Protein 2J8K (pdb70)

CATH classification: 2.160.20.80

Foldseek 3Di:
DDDPDADDVVNVLVCVVVPDAEQDQHEQDQHAQDQAENDLHEHDQHEHANYEHDQYEDDQYEPDQHEHDQYENAQYEHDQYEPDNYEHDNHEHDNYEHHQYEHHQYEHDQYEHDQYEQDQYENDQYECDLYEHHQYEDHLYEHHLYEHANYECHLYECHNYHQHNYHCHNYHQHNYPPPPD

Structure (mmCIF, N/CA/C/O backbone):
data_2J8K
#
_entry.id   2J8K
#
_cell.length_a   49.605
_cell.length_b   55.470
_cell.length_c   58.989
_cell.angle_alpha   90.00
_cell.angle_beta   90.00
_cell.angle_gamma   90.00
#
_symmetry.space_group_name_H-M   'P 21 21 21'
#
loop_
_entity.id
_entity.type
_entity.pdbx_description
1 polymer NP275-NP276
2 non-polymer '2-(N-MORPHOLINO)-ETHANESULFONIC ACID'
3 non-polymer 'SULFATE ION'
4 water water
#
loop_
_atom_site.group_PDB
_atom_site.id
_atom_site.type_symbol
_atom_site.label_atom_id
_atom_site.label_alt_id
_atom_site.label_comp_id
_atom_site.label_asym_id
_atom_site.label_entity_id
_atom_site.label_seq_id
_atom_site.pdbx_PDB_ins_code
_atom_site.Cartn_x
_atom_site.Cartn_y
_atom_site.Cartn_z
_atom_site.occupancy
_atom_site.B_iso_or_equiv
_atom_site.auth_seq_id
_atom_site.auth_comp_id
_atom_site.auth_asym_id
_atom_site.auth_atom_id
_atom_site.pdbx_PDB_model_num
ATOM 1 N N . VAL A 1 15 ? 50.751 19.256 0.315 1.00 30.77 -5 VAL A N 1
ATOM 2 C CA . VAL A 1 15 ? 50.392 18.709 1.659 1.00 30.35 -5 VAL A CA 1
ATOM 3 C C . VAL A 1 15 ? 49.012 19.233 2.074 1.00 30.27 -5 VAL A C 1
ATOM 4 O O . VAL A 1 15 ? 48.891 20.402 2.451 1.00 30.51 -5 VAL A O 1
ATOM 8 N N . PRO A 1 16 ? 47.968 18.380 1.992 1.00 29.80 -4 PRO A N 1
ATOM 9 C CA . PRO A 1 16 ? 46.619 18.814 2.397 1.00 29.59 -4 PRO A CA 1
ATOM 10 C C . PRO A 1 16 ? 46.573 19.413 3.816 1.00 29.37 -4 PRO A C 1
ATOM 11 O O . PRO A 1 16 ? 46.999 18.769 4.791 1.00 28.20 -4 PRO A O 1
ATOM 15 N N . ARG A 1 17 ? 46.090 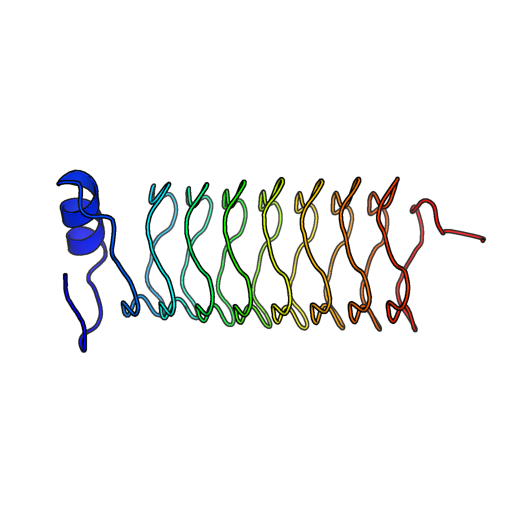20.652 3.911 1.00 28.94 -3 ARG A N 1
ATOM 16 C CA . ARG A 1 17 ? 45.749 21.271 5.202 1.00 29.08 -3 ARG A CA 1
ATOM 17 C C . ARG A 1 17 ? 44.332 21.847 5.122 1.00 29.69 -3 ARG A C 1
ATOM 18 O O . ARG A 1 17 ? 43.911 22.304 4.076 1.00 29.97 -3 ARG A O 1
ATOM 26 N N . GLY A 1 18 ? 43.580 21.789 6.215 1.00 30.31 -2 GLY A N 1
ATOM 27 C CA . GLY A 1 18 ? 42.188 22.252 6.189 1.00 30.68 -2 GLY A CA 1
ATOM 28 C C . GLY A 1 18 ? 41.198 21.187 5.742 1.00 30.97 -2 GLY A C 1
ATOM 29 O O . GLY A 1 18 ? 39.979 21.356 5.890 1.00 31.62 -2 GLY A O 1
ATOM 30 N N . SER A 1 19 ? 41.720 20.097 5.176 1.00 30.68 -1 SER A N 1
ATOM 31 C CA . SER A 1 19 ? 40.916 18.929 4.822 1.00 29.90 -1 SER A CA 1
ATOM 32 C C . SER A 1 19 ? 41.612 17.692 5.367 1.00 29.30 -1 SER A C 1
ATOM 33 O O . SER A 1 19 ? 42.820 17.716 5.633 1.00 28.34 -1 SER A O 1
ATOM 36 N N . HIS A 1 20 ? 40.845 16.621 5.529 1.00 28.58 0 HIS A N 1
ATOM 37 C CA . HIS A 1 20 ? 41.381 15.385 6.067 1.00 28.41 0 HIS A CA 1
ATOM 38 C C . HIS A 1 20 ? 42.394 14.783 5.099 1.00 28.17 0 HIS A C 1
ATOM 39 O O . HIS A 1 20 ? 42.124 14.657 3.895 1.00 28.42 0 HIS A O 1
ATOM 46 N N . MET A 1 21 ? 43.565 14.432 5.626 1.00 26.85 1 MET A N 1
ATOM 47 C CA . MET A 1 21 ? 44.658 13.901 4.805 1.00 26.62 1 MET A CA 1
ATOM 48 C C . MET A 1 21 ? 44.441 12.420 4.513 1.00 25.78 1 MET A C 1
ATOM 49 O O . MET A 1 21 ? 44.188 11.619 5.421 1.00 25.37 1 MET A O 1
ATOM 54 N N . ASP A 1 22 ? 44.538 12.065 3.233 1.00 25.13 2 ASP A N 1
ATOM 55 C CA . ASP A 1 22 ? 44.473 10.684 2.817 1.00 24.80 2 ASP A CA 1
ATOM 56 C C . ASP A 1 22 ? 45.819 10.021 3.154 1.00 23.31 2 ASP A C 1
ATOM 57 O O . ASP A 1 22 ? 46.880 10.620 2.948 1.00 23.41 2 ASP A O 1
ATOM 62 N N . VAL A 1 23 ? 45.777 8.806 3.690 1.00 22.65 3 VAL A N 1
ATOM 63 C CA . VAL A 1 23 ? 47.002 8.092 4.079 1.00 22.05 3 VAL A CA 1
ATOM 64 C C . VAL A 1 23 ? 47.900 7.781 2.862 1.00 21.99 3 VAL A C 1
ATOM 65 O O . VAL A 1 23 ? 49.127 7.875 2.950 1.00 21.31 3 VAL A O 1
ATOM 69 N N . GLU A 1 24 ? 47.297 7.430 1.727 1.00 22.19 4 GLU A N 1
ATOM 70 C CA . GLU A 1 24 ? 48.105 7.257 0.515 1.00 22.42 4 GLU A CA 1
ATOM 71 C C . GLU A 1 24 ? 48.860 8.528 0.107 1.00 21.00 4 GLU A C 1
ATOM 72 O O . GLU A 1 24 ? 50.029 8.460 -0.273 1.00 21.15 4 GLU A O 1
ATOM 78 N N . LYS A 1 25 ? 48.200 9.681 0.211 1.00 20.03 5 LYS A N 1
ATOM 79 C CA . LYS A 1 25 ? 48.838 10.966 -0.069 1.00 20.27 5 LYS A CA 1
ATOM 80 C C . LYS A 1 25 ? 50.024 11.214 0.882 1.00 19.30 5 LYS A C 1
ATOM 81 O O . LYS A 1 25 ? 51.112 11.639 0.461 1.00 19.72 5 LYS A O 1
ATOM 87 N N . LEU A 1 26 ? 49.795 10.946 2.171 1.00 17.40 6 LEU A N 1
ATOM 88 C CA . LEU A 1 26 ? 50.843 11.092 3.175 1.00 16.17 6 LEU A CA 1
ATOM 89 C C . LEU A 1 26 ? 52.073 10.245 2.813 1.00 15.65 6 LEU A C 1
ATOM 90 O O . LEU A 1 26 ? 53.215 10.741 2.850 1.00 15.48 6 LEU A O 1
ATOM 95 N N . ARG A 1 27 ? 51.832 8.975 2.462 1.00 15.93 7 ARG A N 1
ATOM 96 C CA . ARG A 1 27 ? 52.914 8.067 2.053 1.00 16.72 7 ARG A CA 1
ATOM 97 C C . ARG A 1 27 ? 53.697 8.618 0.864 1.00 17.19 7 ARG A C 1
ATOM 98 O O . ARG A 1 27 ? 54.929 8.588 0.848 1.00 16.87 7 ARG A O 1
ATOM 106 N N . GLN A 1 28 ? 52.964 9.110 -0.133 1.00 17.76 8 GLN A N 1
ATOM 107 C CA . GLN A 1 28 ? 53.600 9.622 -1.355 1.00 18.76 8 GLN A CA 1
ATOM 108 C C . GLN A 1 28 ? 54.445 10.845 -1.065 1.00 17.86 8 GLN A C 1
ATOM 109 O O . GLN A 1 28 ? 55.581 10.981 -1.542 1.00 19.14 8 GLN A O 1
ATOM 115 N N . LEU A 1 29 ? 53.899 11.740 -0.252 1.00 16.65 9 LEU A N 1
ATOM 116 C CA . LEU A 1 29 ? 54.631 12.927 0.125 1.00 15.75 9 LEU A CA 1
ATOM 117 C C . LEU A 1 29 ? 55.927 12.601 0.904 1.00 15.04 9 LEU A C 1
ATOM 118 O O . LEU A 1 29 ? 57.010 13.115 0.629 1.00 14.90 9 LEU A O 1
ATOM 123 N N . TYR A 1 30 ? 55.791 11.755 1.915 1.00 13.93 10 TYR A N 1
ATOM 124 C CA . TYR A 1 30 ? 56.959 11.339 2.682 1.00 13.94 10 TYR A CA 1
ATOM 125 C C . TYR A 1 30 ? 58.014 10.677 1.776 1.00 14.48 10 TYR A C 1
ATOM 126 O O . TYR A 1 30 ? 59.210 10.968 1.877 1.00 13.51 10 TYR A O 1
ATOM 135 N N . ALA A 1 31 ? 57.529 9.808 0.888 1.00 15.07 11 ALA A N 1
ATOM 136 C CA . ALA A 1 31 ? 58.444 9.107 -0.047 1.00 16.50 11 ALA A CA 1
ATOM 137 C C . ALA A 1 31 ? 59.163 10.084 -0.972 1.00 16.91 11 ALA A C 1
ATOM 138 O O . ALA A 1 31 ? 60.343 9.868 -1.293 1.00 17.90 11 ALA A O 1
ATOM 140 N N . ALA A 1 32 ? 58.480 11.173 -1.334 1.00 17.10 12 ALA A N 1
ATOM 141 C CA . ALA A 1 32 ? 59.077 12.237 -2.156 1.00 18.02 12 ALA A CA 1
ATOM 142 C C . ALA A 1 32 ? 60.050 13.117 -1.381 1.00 18.18 12 ALA A C 1
ATOM 143 O O . ALA A 1 32 ? 60.652 14.035 -1.951 1.00 19.35 12 ALA A O 1
ATOM 145 N N . GLY A 1 33 ? 60.187 12.875 -0.069 1.00 17.27 13 GLY A N 1
ATOM 146 C CA . GLY A 1 33 ? 61.116 13.660 0.734 1.00 16.13 13 GLY A CA 1
ATOM 147 C C . GLY A 1 33 ? 60.531 14.734 1.644 1.00 14.73 13 GLY A C 1
ATOM 148 O O . GLY A 1 33 ? 61.284 15.366 2.394 1.00 15.34 13 GLY A O 1
ATOM 149 N N . GLU A 1 34 ? 59.212 14.957 1.554 1.00 15.15 14 GLU A N 1
ATOM 150 C CA . GLU A 1 34 ? 58.541 15.944 2.399 1.00 14.96 14 GLU A CA 1
ATOM 151 C C . GLU A 1 34 ? 58.569 15.473 3.861 1.00 13.65 14 GLU A C 1
ATOM 152 O O . GLU A 1 34 ? 58.289 14.296 4.134 1.00 13.51 14 GLU A O 1
ATOM 158 N N . ARG A 1 35 ? 58.879 16.399 4.764 1.00 13.46 15 ARG A N 1
ATOM 159 C CA . ARG A 1 35 ? 58.848 16.119 6.197 1.00 12.27 15 ARG A CA 1
ATOM 160 C C . ARG A 1 35 ? 57.959 17.041 6.999 1.00 12.78 15 ARG A C 1
ATOM 161 O O . ARG A 1 35 ? 57.724 16.752 8.176 1.00 12.78 15 ARG A O 1
ATOM 169 N N . ASP A 1 36 ? 57.458 18.128 6.407 1.00 11.87 16 ASP A N 1
ATOM 170 C CA . ASP A 1 36 ? 56.669 19.051 7.209 1.00 11.66 16 ASP A CA 1
ATOM 171 C C . ASP A 1 36 ? 55.183 18.774 7.092 1.00 11.70 16 ASP A C 1
ATOM 172 O O . ASP A 1 36 ? 54.498 19.238 6.161 1.00 12.22 16 ASP A O 1
ATOM 177 N N . PHE A 1 37 ? 54.683 18.000 8.064 1.00 10.46 17 PHE A N 1
ATOM 178 C CA . PHE A 1 37 ? 53.265 17.679 8.195 1.00 9.84 17 PHE A CA 1
ATOM 179 C C . PHE A 1 37 ? 52.673 18.371 9.438 1.00 8.63 17 PHE A C 1
ATOM 180 O O . PHE A 1 37 ? 51.739 17.857 10.051 1.00 8.79 17 PHE A O 1
ATOM 188 N N . SER A 1 38 ? 53.174 19.571 9.747 1.00 8.94 18 SER A N 1
ATOM 189 C CA . SER A 1 38 ? 52.576 20.336 10.821 1.00 9.31 18 SER A CA 1
ATOM 190 C C . SER A 1 38 ? 51.088 20.495 10.609 1.00 9.73 18 SER A C 1
ATOM 191 O O . SER A 1 38 ? 50.634 20.779 9.486 1.00 9.94 18 SER A O 1
ATOM 194 N N . ILE A 1 39 ? 50.347 20.385 11.711 1.00 9.76 19 ILE A N 1
ATOM 195 C CA . ILE A 1 39 ? 48.888 20.597 11.784 1.00 10.05 19 ILE A CA 1
ATOM 196 C C . ILE A 1 39 ? 48.002 19.761 10.850 1.00 9.44 19 ILE A C 1
ATOM 197 O O . ILE A 1 39 ? 46.804 20.034 10.696 1.00 10.90 19 ILE A O 1
ATOM 202 N N . VAL A 1 40 ? 48.574 18.705 10.267 1.00 9.17 20 VAL A N 1
ATOM 203 C CA A VAL A 1 40 ? 47.736 17.896 9.375 0.50 9.08 20 VAL A CA 1
ATOM 204 C CA B VAL A 1 40 ? 47.808 17.821 9.397 0.50 10.16 20 VAL A CA 1
ATOM 205 C C . VAL A 1 40 ? 46.634 17.152 10.115 1.00 9.25 20 VAL A C 1
ATOM 206 O O . VAL A 1 40 ? 46.737 16.819 11.320 1.00 9.11 20 VAL A O 1
ATOM 213 N N . ASP A 1 41 ? 45.550 16.915 9.387 1.00 9.16 21 ASP A N 1
ATOM 214 C CA . ASP A 1 41 ? 44.392 16.261 9.968 1.00 8.28 21 ASP A CA 1
ATOM 215 C C . ASP A 1 41 ? 44.426 14.786 9.587 1.00 9.27 21 ASP A C 1
ATOM 216 O O . ASP A 1 41 ? 44.119 14.389 8.449 1.00 10.37 21 ASP A O 1
ATOM 221 N N . LEU A 1 42 ? 44.843 13.963 10.552 1.00 8.30 22 LEU A N 1
ATOM 222 C CA . LEU A 1 42 ? 44.885 12.509 10.411 1.00 8.60 22 LEU A CA 1
ATOM 223 C C . LEU A 1 42 ? 43.995 11.823 11.462 1.00 8.31 22 LEU A C 1
ATOM 224 O O . LEU A 1 42 ? 44.241 10.683 11.898 1.00 8.57 22 LEU A O 1
ATOM 229 N N . ARG A 1 43 ? 42.956 12.528 11.892 1.00 7.51 23 ARG A N 1
ATOM 230 C CA . ARG A 1 43 ? 42.054 11.967 12.905 1.00 8.19 23 ARG A CA 1
ATOM 231 C C . ARG A 1 43 ? 41.435 10.649 12.439 1.00 8.37 23 ARG A C 1
ATOM 232 O O . ARG A 1 43 ? 40.927 10.558 11.330 1.00 9.60 23 ARG A O 1
ATOM 240 N N . GLY A 1 44 ? 41.476 9.645 13.312 1.00 7.97 24 GLY A N 1
ATOM 241 C CA . GLY A 1 44 ? 40.956 8.322 12.950 1.00 8.28 24 GLY A CA 1
ATOM 242 C C . GLY A 1 44 ? 41.675 7.596 11.812 1.00 8.48 24 GLY A C 1
ATOM 243 O O . GLY A 1 44 ? 41.209 6.526 11.396 1.00 11.02 24 GLY A O 1
ATOM 244 N N . ALA A 1 45 ? 42.813 8.113 11.369 1.00 7.95 25 ALA A N 1
ATOM 245 C CA . ALA A 1 45 ? 43.436 7.510 10.174 1.00 8.73 25 ALA A CA 1
ATOM 246 C C . ALA A 1 45 ? 44.031 6.141 10.469 1.00 9.74 25 ALA A C 1
ATOM 247 O O . ALA A 1 45 ? 44.491 5.897 11.594 1.00 9.81 25 ALA A O 1
ATOM 249 N N . VAL A 1 46 ? 44.062 5.256 9.463 1.00 10.52 26 VAL A N 1
ATOM 250 C CA . VAL A 1 46 ? 44.640 3.934 9.640 1.00 10.35 26 VAL A CA 1
ATOM 251 C C . VAL A 1 46 ? 46.099 4.024 9.197 1.00 10.44 26 VAL A C 1
ATOM 252 O O . VAL A 1 46 ? 46.448 3.903 8.009 1.00 11.31 26 VAL A O 1
ATOM 256 N N . LEU A 1 47 ? 46.951 4.310 10.184 1.00 8.83 27 LEU A N 1
ATOM 257 C CA . LEU A 1 47 ? 48.374 4.580 9.997 1.00 8.17 27 LEU A CA 1
ATOM 258 C C . LEU A 1 47 ? 49.265 3.429 10.482 1.00 7.06 27 LEU A C 1
ATOM 259 O O . LEU A 1 47 ? 50.485 3.570 10.578 1.00 8.60 27 LEU A O 1
ATOM 264 N N . GLU A 1 48 ? 48.637 2.286 10.755 1.00 7.73 28 GLU A N 1
ATOM 265 C CA . GLU A 1 48 ? 49.415 1.164 11.287 1.00 8.14 28 GLU A CA 1
ATOM 266 C C . GLU A 1 48 ? 50.568 0.808 10.355 1.00 7.83 28 GLU A C 1
ATOM 267 O O . GLU A 1 48 ? 50.413 0.836 9.123 1.00 8.66 28 GLU A O 1
ATOM 273 N N . ASN A 1 49 ? 51.702 0.481 10.966 1.00 8.05 29 ASN A N 1
ATOM 274 C CA . ASN A 1 49 ? 52.937 0.100 10.267 1.00 7.71 29 ASN A CA 1
ATOM 275 C C . ASN A 1 49 ? 53.549 1.198 9.392 1.00 8.43 29 ASN A C 1
ATOM 276 O O . ASN A 1 49 ? 54.556 0.929 8.708 1.00 8.62 29 ASN A O 1
ATOM 281 N N . ILE A 1 50 ? 53.006 2.427 9.425 1.00 7.89 30 ILE A N 1
ATOM 282 C CA . ILE A 1 50 ? 53.591 3.485 8.591 1.00 8.57 30 ILE A CA 1
ATOM 283 C C . ILE A 1 50 ? 54.974 3.837 9.099 1.00 9.30 30 ILE A C 1
ATOM 284 O O . ILE A 1 50 ? 55.230 3.801 10.318 1.00 9.62 30 ILE A O 1
ATOM 289 N N . ASN A 1 51 ? 55.862 4.157 8.170 1.00 9.73 31 ASN A N 1
ATOM 290 C CA . ASN A 1 51 ? 57.163 4.682 8.543 1.00 9.70 31 ASN A CA 1
ATOM 291 C C . ASN A 1 51 ? 57.201 6.172 8.274 1.00 9.86 31 ASN A C 1
ATOM 292 O O . ASN A 1 51 ? 57.197 6.606 7.128 1.00 11.02 31 ASN A O 1
ATOM 297 N N . LEU A 1 52 ? 57.147 6.965 9.356 1.00 9.09 32 LEU A N 1
ATOM 298 C CA . LEU A 1 52 ? 57.213 8.431 9.290 1.00 8.90 32 LEU A CA 1
ATOM 299 C C . LEU A 1 52 ? 58.401 8.946 10.098 1.00 8.77 32 LEU A C 1
ATOM 300 O O . LEU A 1 52 ? 58.340 10.038 10.709 1.00 9.20 32 LEU A O 1
ATOM 305 N N . SER A 1 53 ? 59.487 8.182 10.100 1.00 8.65 33 SER A N 1
ATOM 306 C CA . SER A 1 53 ? 60.621 8.556 10.939 1.00 8.81 33 SER A CA 1
ATOM 307 C C . SER A 1 53 ? 61.092 9.969 10.563 1.00 8.45 33 SER A C 1
ATOM 308 O O . SER A 1 53 ? 61.153 10.328 9.367 1.00 9.26 33 SER A O 1
ATOM 311 N N . GLY A 1 54 ? 61.362 10.787 11.570 1.00 8.49 34 GLY A N 1
ATOM 312 C CA . GLY A 1 54 ? 61.862 12.127 11.310 1.00 8.72 34 GLY A CA 1
ATOM 313 C C . GLY A 1 54 ? 60.815 13.126 10.840 1.00 9.25 34 GLY A C 1
ATOM 314 O O . GLY A 1 54 ? 61.167 14.310 10.671 1.00 10.44 34 GLY A O 1
ATOM 315 N N . ALA A 1 55 ? 59.565 12.696 10.664 1.00 8.75 35 ALA A N 1
ATOM 316 C CA . ALA A 1 55 ? 58.503 13.627 10.217 1.00 8.94 35 ALA A CA 1
ATOM 317 C C . ALA A 1 55 ? 58.230 14.734 11.227 1.00 9.24 35 ALA A C 1
ATOM 318 O O . ALA A 1 55 ? 58.291 14.492 12.455 1.00 9.98 35 ALA A O 1
ATOM 320 N N . ILE A 1 56 ? 57.902 15.930 10.740 1.00 8.93 36 ILE A N 1
ATOM 321 C CA . ILE A 1 56 ? 57.392 16.984 11.601 1.00 9.16 36 ILE A CA 1
ATOM 322 C C . ILE A 1 56 ? 55.878 16.882 11.612 1.00 9.30 36 ILE A C 1
ATOM 323 O O . ILE A 1 56 ? 55.216 17.091 10.585 1.00 9.86 36 ILE A O 1
ATOM 328 N N . LEU A 1 57 ? 55.335 16.505 12.777 1.00 7.93 37 LEU A N 1
ATOM 329 C CA . LEU A 1 57 ? 53.912 16.387 12.997 1.00 7.90 37 LEU A CA 1
ATOM 330 C C . LEU A 1 57 ? 53.471 17.331 14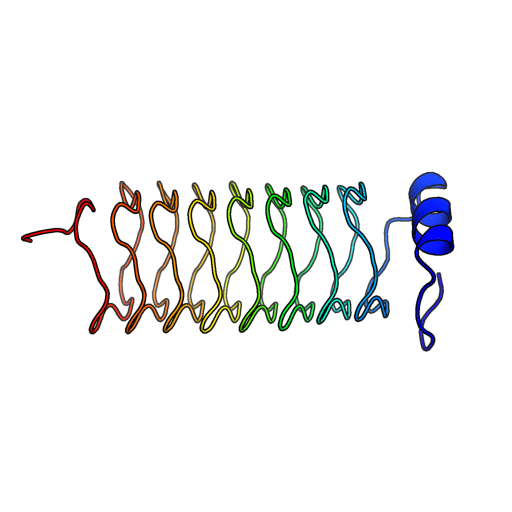.115 1.00 7.47 37 LEU A C 1
ATOM 331 O O . LEU A 1 57 ? 52.483 17.075 14.826 1.00 8.60 37 LEU A O 1
ATOM 336 N N . HIS A 1 58 ? 54.182 18.451 14.205 1.00 7.20 38 HIS A N 1
ATOM 337 C CA . HIS A 1 58 ? 53.897 19.433 15.222 1.00 6.97 38 HIS A CA 1
ATOM 338 C C . HIS A 1 58 ? 52.427 19.889 15.126 1.00 7.48 38 HIS A C 1
ATOM 339 O O . HIS A 1 58 ? 51.964 20.341 14.074 1.00 7.59 38 HIS A O 1
ATOM 346 N N . GLY A 1 59 ? 51.693 19.821 16.237 1.00 6.98 39 GLY A N 1
ATOM 347 C CA . GLY A 1 59 ? 50.291 20.293 16.222 1.00 7.25 39 GLY A CA 1
ATOM 348 C C . GLY A 1 59 ? 49.344 19.424 15.398 1.00 7.07 39 GLY A C 1
ATOM 349 O O . GLY A 1 59 ? 48.170 19.791 15.248 1.00 8.46 39 GLY A O 1
ATOM 350 N N . ALA A 1 60 ? 49.828 18.271 14.905 1.00 6.89 40 ALA A N 1
ATOM 351 C CA . ALA A 1 60 ? 48.947 17.429 14.070 1.00 7.72 40 ALA A CA 1
ATOM 352 C C . ALA A 1 60 ? 47.776 16.895 14.880 1.00 7.32 40 ALA A C 1
ATOM 353 O O . ALA A 1 60 ? 47.858 16.749 16.114 1.00 8.44 40 ALA A O 1
ATOM 355 N N . MET A 1 61 ? 46.695 16.602 14.180 1.00 8.63 41 MET A N 1
ATOM 356 C CA . MET A 1 61 ? 45.489 16.067 14.785 1.00 9.86 41 MET A CA 1
ATOM 357 C C . MET A 1 61 ? 45.499 14.579 14.477 1.00 8.66 41 MET A C 1
ATOM 358 O O . MET A 1 61 ? 45.188 14.155 13.377 1.00 8.36 41 MET A O 1
ATOM 363 N N . LEU A 1 62 ? 45.871 13.791 15.471 1.00 8.49 42 LEU A N 1
ATOM 364 C CA . LEU A 1 62 ? 46.033 12.357 15.331 1.00 8.14 42 LEU A CA 1
ATOM 365 C C . LEU A 1 62 ? 45.099 11.614 16.284 1.00 7.08 42 LEU A C 1
ATOM 366 O O . LEU A 1 62 ? 45.264 10.406 16.567 1.00 7.92 42 LEU A O 1
ATOM 371 N N . ASP A 1 63 ? 44.081 12.320 16.771 1.00 6.40 43 ASP A N 1
ATOM 372 C CA . ASP A 1 63 ? 43.141 11.699 17.729 1.00 7.16 43 ASP A CA 1
ATOM 373 C C . ASP A 1 63 ? 42.482 10.466 17.125 1.00 7.14 43 ASP A C 1
ATOM 374 O O . ASP A 1 63 ? 42.095 10.469 15.967 1.00 7.33 43 ASP A O 1
ATOM 379 N N . GLU A 1 64 ? 42.346 9.421 17.930 1.00 7.25 44 GLU A N 1
ATOM 380 C CA . GLU A 1 64 ? 41.706 8.182 17.503 1.00 7.58 44 GLU A CA 1
ATOM 381 C C . GLU A 1 64 ? 42.459 7.416 16.405 1.00 7.68 44 GLU A C 1
ATOM 382 O O . GLU A 1 64 ? 41.921 6.429 15.891 1.00 9.54 44 GLU A O 1
ATOM 388 N N . ALA A 1 65 ? 43.630 7.900 16.002 1.00 7.60 45 ALA A N 1
ATOM 389 C CA . ALA A 1 65 ? 44.348 7.232 14.899 1.00 7.53 45 ALA A CA 1
ATOM 390 C C . ALA A 1 65 ? 44.845 5.870 15.294 1.00 8.53 45 ALA A C 1
ATOM 391 O O . ALA A 1 65 ? 45.135 5.618 16.465 1.00 9.47 45 ALA A O 1
ATOM 393 N N . ASN A 1 66 ? 44.926 4.995 14.301 1.00 7.98 46 ASN A N 1
ATOM 394 C CA . ASN A 1 66 ? 45.547 3.705 14.472 1.00 7.47 46 ASN A CA 1
ATOM 395 C C . ASN A 1 66 ? 46.995 3.813 14.030 1.00 8.39 46 ASN A C 1
ATOM 396 O O . ASN A 1 66 ? 47.281 3.930 12.831 1.00 8.15 46 ASN A O 1
ATOM 401 N N . LEU A 1 67 ? 47.891 3.877 15.015 1.00 7.24 47 LEU A N 1
ATOM 402 C CA . LEU A 1 67 ? 49.333 3.959 14.786 1.00 7.71 47 LEU A CA 1
ATOM 403 C C . LEU A 1 67 ? 50.076 2.707 15.285 1.00 7.47 47 LEU A C 1
ATOM 404 O O . LEU A 1 67 ? 51.246 2.779 15.690 1.00 7.30 47 LEU A O 1
ATOM 409 N N . GLN A 1 68 ? 49.392 1.558 15.235 1.00 7.23 48 GLN A N 1
ATOM 410 C CA . GLN A 1 68 ? 50.023 0.324 15.707 1.00 7.15 48 GLN A CA 1
ATOM 411 C C . GLN A 1 68 ? 51.321 0.091 14.964 1.00 6.97 48 GLN A C 1
ATOM 412 O O . GLN A 1 68 ? 51.361 0.064 13.719 1.00 8.17 48 GLN A O 1
ATOM 418 N N . GLN A 1 69 ? 52.387 -0.148 15.719 1.00 6.85 49 GLN A N 1
ATOM 419 C CA . GLN A 1 69 ? 53.695 -0.472 15.168 1.00 8.16 49 GLN A CA 1
ATOM 420 C C . GLN A 1 69 ? 54.145 0.511 14.098 1.00 7.71 49 GLN A C 1
ATOM 421 O O . GLN A 1 69 ? 54.904 0.168 13.176 1.00 8.36 49 GLN A O 1
ATOM 427 N N . ALA A 1 70 ? 53.744 1.781 14.240 1.00 6.88 50 ALA A N 1
ATOM 428 C CA . ALA A 1 70 ? 54.289 2.840 13.381 1.00 7.83 50 ALA A CA 1
ATOM 429 C C . ALA A 1 70 ? 55.709 3.216 13.780 1.00 7.23 50 ALA A C 1
ATOM 430 O O . ALA A 1 70 ? 56.064 3.208 14.982 1.00 8.85 50 ALA A O 1
ATOM 432 N N . ASN A 1 71 ? 56.517 3.583 12.790 1.00 7.73 51 ASN A N 1
ATOM 433 C CA . ASN A 1 71 ? 57.837 4.130 13.078 1.00 7.41 51 ASN A CA 1
ATOM 434 C C . ASN A 1 71 ? 57.754 5.634 13.100 1.00 7.92 51 ASN A C 1
ATOM 435 O O . ASN A 1 71 ? 57.630 6.256 12.068 1.00 8.69 51 ASN A O 1
ATOM 440 N N . LEU A 1 72 ? 57.759 6.191 14.316 1.00 7.44 52 LEU A N 1
ATOM 441 C CA . LEU A 1 72 ? 57.754 7.631 14.531 1.00 7.81 52 LEU A CA 1
ATOM 442 C C . LEU A 1 72 ? 59.056 8.067 15.207 1.00 7.87 52 LEU A C 1
ATOM 443 O O . LEU A 1 72 ? 59.102 9.087 15.923 1.00 8.27 52 LEU A O 1
ATOM 448 N N . SER A 1 73 ? 60.120 7.306 14.998 1.00 7.30 53 SER A N 1
ATOM 449 C CA . SER A 1 73 ? 61.385 7.654 15.657 1.00 7.45 53 SER A CA 1
ATOM 450 C C . SER A 1 73 ? 61.865 9.035 15.196 1.00 7.63 53 SER A C 1
ATOM 451 O O . SER A 1 73 ? 61.797 9.364 13.998 1.00 7.63 53 SER A O 1
ATOM 454 N N . ARG A 1 74 ? 62.293 9.849 16.157 1.00 7.71 54 ARG A N 1
ATOM 455 C CA . ARG A 1 74 ? 62.754 11.217 15.893 1.00 7.68 54 ARG A CA 1
ATOM 456 C C . ARG A 1 74 ? 61.688 12.100 15.256 1.00 7.56 54 ARG A C 1
ATOM 457 O O . ARG A 1 74 ? 62.034 13.206 14.764 1.00 10.02 54 ARG A O 1
ATOM 465 N N . ALA A 1 75 ? 60.423 11.697 15.314 1.00 6.72 55 ALA A N 1
ATOM 466 C CA . ALA A 1 75 ? 59.335 12.589 14.816 1.00 8.03 55 ALA A CA 1
ATOM 467 C C . ALA A 1 75 ? 59.123 13.733 15.802 1.00 8.21 55 ALA A C 1
ATOM 468 O O . ALA A 1 75 ? 59.301 13.559 17.030 1.00 8.85 55 ALA A O 1
ATOM 470 N N . ASP A 1 76 ? 58.705 14.891 15.290 1.00 7.88 56 ASP A N 1
ATOM 471 C CA . ASP A 1 76 ? 58.315 15.982 16.164 1.00 8.33 56 ASP A CA 1
ATOM 472 C C . ASP A 1 76 ? 56.794 15.948 16.250 1.00 8.63 56 ASP A C 1
ATOM 473 O O . ASP A 1 76 ? 56.084 16.346 15.301 1.00 8.38 56 ASP A O 1
ATOM 478 N N . LEU A 1 77 ? 56.305 15.439 17.382 1.00 7.74 57 LEU A N 1
ATOM 479 C CA . LEU A 1 77 ? 54.873 15.384 17.692 1.00 7.58 57 LEU A CA 1
ATOM 480 C C . LEU A 1 77 ? 54.511 16.436 18.756 1.00 7.33 57 LEU A C 1
ATOM 481 O O . LEU A 1 77 ? 53.439 16.349 19.358 1.00 7.70 57 LEU A O 1
ATOM 486 N N . SER A 1 78 ? 55.364 17.449 18.921 1.00 7.25 58 SER A N 1
ATOM 487 C CA . SER A 1 78 ? 55.096 18.435 19.988 1.00 7.51 58 SER A CA 1
ATOM 488 C C . SER A 1 78 ? 53.753 19.126 19.721 1.00 7.54 58 SER A C 1
ATOM 489 O O . SER A 1 78 ? 53.415 19.478 18.590 1.00 7.48 58 SER A O 1
ATOM 492 N N . GLY A 1 79 ? 52.979 19.248 20.786 1.00 7.78 59 GLY A N 1
ATOM 493 C CA . GLY A 1 79 ? 51.668 19.857 20.713 1.00 7.80 59 GLY A CA 1
ATOM 494 C C . GLY A 1 79 ? 50.608 19.092 19.939 1.00 8.15 59 GLY A C 1
ATOM 495 O O . GLY A 1 79 ? 49.479 19.589 19.816 1.00 9.77 59 GLY A O 1
ATOM 496 N N . ALA A 1 80 ? 50.936 17.911 19.418 1.00 7.31 60 ALA A N 1
ATOM 497 C CA . ALA A 1 80 ? 49.920 17.157 18.670 1.00 7.31 60 ALA A CA 1
ATOM 498 C C . ALA A 1 80 ? 48.836 16.684 19.609 1.00 7.50 60 ALA A C 1
ATOM 499 O O . ALA A 1 80 ? 49.084 16.569 20.822 1.00 8.42 60 ALA A O 1
ATOM 501 N N . THR A 1 81 ? 47.665 16.410 19.056 1.00 7.02 61 THR A N 1
ATOM 502 C CA . THR A 1 81 ? 46.589 15.815 19.812 1.00 7.35 61 THR A CA 1
ATOM 503 C C . THR A 1 81 ? 46.414 14.374 19.385 1.00 8.48 61 THR A C 1
ATOM 504 O O . THR A 1 81 ? 46.303 14.041 18.180 1.00 7.58 61 THR A O 1
ATOM 508 N N . LEU A 1 82 ? 46.414 13.503 20.392 1.00 7.07 62 LEU A N 1
ATOM 509 C CA . LEU A 1 82 ? 46.426 12.042 20.215 1.00 6.98 62 LEU A CA 1
ATOM 510 C C . LEU A 1 82 ? 45.470 11.405 21.221 1.00 7.27 62 LEU A C 1
ATOM 511 O O . LEU A 1 82 ? 45.695 10.297 21.716 1.00 7.97 62 LEU A O 1
ATOM 516 N N . ASN A 1 83 ? 44.374 12.101 21.515 1.00 7.18 63 ASN A N 1
ATOM 517 C CA . ASN A 1 83 ? 43.392 11.536 22.449 1.00 7.41 63 ASN A CA 1
ATOM 518 C C . ASN A 1 83 ? 42.945 10.182 21.915 1.00 7.32 63 ASN A C 1
ATOM 519 O O . ASN A 1 83 ? 42.578 10.075 20.765 1.00 7.20 63 ASN A O 1
ATOM 524 N N . GLY A 1 84 ? 42.939 9.152 22.764 1.00 6.83 64 GLY A N 1
ATOM 525 C CA . GLY A 1 84 ? 42.439 7.847 22.365 1.00 7.24 64 GLY A CA 1
ATOM 526 C C . GLY A 1 84 ? 43.200 7.184 21.233 1.00 7.79 64 GLY A C 1
ATOM 527 O O . GLY A 1 84 ? 42.718 6.165 20.712 1.00 9.83 64 GLY A O 1
ATOM 528 N N . ALA A 1 85 ? 44.368 7.705 20.872 1.00 7.28 65 ALA A N 1
ATOM 529 C CA . ALA A 1 85 ? 45.094 7.080 19.756 1.00 7.17 65 ALA A CA 1
ATOM 530 C C . ALA A 1 85 ? 45.649 5.720 20.142 1.00 7.68 65 ALA A C 1
ATOM 531 O O . ALA A 1 85 ? 45.953 5.476 21.305 1.00 7.90 65 ALA A O 1
ATOM 533 N N . ASP A 1 86 ? 45.822 4.862 19.153 1.00 7.41 66 ASP A N 1
ATOM 534 C CA . ASP A 1 86 ? 46.322 3.511 19.364 1.00 7.52 66 ASP A CA 1
ATOM 535 C C . ASP A 1 86 ? 47.761 3.473 18.869 1.00 7.89 66 ASP A C 1
ATOM 536 O O . ASP A 1 86 ? 48.013 3.378 17.654 1.00 8.23 66 ASP A O 1
ATOM 541 N N . LEU A 1 87 ? 48.685 3.592 19.808 1.00 7.35 67 LEU A N 1
ATOM 542 C CA . LEU A 1 87 ? 50.113 3.596 19.509 1.00 7.86 67 LEU A CA 1
ATOM 543 C C . LEU A 1 87 ? 50.775 2.292 19.979 1.00 7.07 67 LEU A C 1
ATOM 544 O O . LEU A 1 87 ? 51.987 2.280 20.243 1.00 8.27 67 LEU A O 1
ATOM 549 N N . ARG A 1 88 ? 49.983 1.216 20.087 1.00 7.63 68 ARG A N 1
ATOM 550 C CA . ARG A 1 88 ? 50.541 -0.044 20.603 1.00 7.36 68 ARG A CA 1
ATOM 551 C C . ARG A 1 88 ? 51.749 -0.440 19.741 1.00 6.15 68 ARG A C 1
ATOM 552 O O . ARG A 1 88 ? 51.641 -0.517 18.506 1.00 6.93 68 ARG A O 1
ATOM 560 N N . GLY A 1 89 ? 52.890 -0.680 20.380 1.00 6.31 69 GLY A N 1
ATOM 561 C CA . GLY A 1 89 ? 54.093 -1.123 19.691 1.00 7.28 69 GLY A CA 1
ATOM 562 C C . GLY A 1 89 ? 54.737 -0.107 18.762 1.00 7.60 69 GLY A C 1
ATOM 563 O O . GLY A 1 89 ? 55.709 -0.458 18.042 1.00 8.20 69 GLY A O 1
ATOM 564 N N . ALA A 1 90 ? 54.249 1.132 18.767 1.00 6.90 70 ALA A N 1
ATOM 565 C CA . ALA A 1 90 ? 54.882 2.176 17.943 1.00 7.76 70 ALA A CA 1
ATOM 566 C C . ALA A 1 90 ? 56.278 2.508 18.446 1.00 7.15 70 ALA A C 1
ATOM 567 O O . ALA A 1 90 ? 56.549 2.396 19.663 1.00 7.55 70 ALA A O 1
ATOM 569 N N . ASN A 1 91 ? 57.157 2.923 17.536 1.00 7.12 71 ASN A N 1
ATOM 570 C CA . ASN A 1 91 ? 58.478 3.354 17.945 1.00 6.69 71 ASN A CA 1
ATOM 571 C C . ASN A 1 91 ? 58.546 4.862 17.899 1.00 7.58 71 ASN A C 1
ATOM 572 O O . ASN A 1 91 ? 58.385 5.461 16.816 1.00 8.55 71 ASN A O 1
ATOM 577 N N . LEU A 1 92 ? 58.712 5.457 19.091 1.00 7.57 72 LEU A N 1
ATOM 578 C CA . LEU A 1 92 ? 58.798 6.912 19.277 1.00 6.52 72 LEU A CA 1
ATOM 579 C C . LEU A 1 92 ? 60.175 7.246 19.878 1.00 6.53 72 LEU A C 1
ATOM 580 O O . LEU A 1 92 ? 60.345 8.258 20.584 1.00 7.13 72 LEU A O 1
ATOM 585 N N . SER A 1 93 ? 61.175 6.436 19.558 1.00 7.11 73 SER A N 1
ATOM 586 C CA . SER A 1 93 ? 62.530 6.697 20.099 1.00 6.99 73 SER A CA 1
ATOM 587 C C . SER A 1 93 ? 62.979 8.086 19.714 1.00 7.58 73 SER A C 1
ATOM 588 O O . SER A 1 93 ? 62.905 8.443 18.533 1.00 7.47 73 SER A O 1
ATOM 591 N N . LYS A 1 94 ? 63.423 8.869 20.694 1.00 7.67 74 LYS A N 1
ATOM 592 C CA . LYS A 1 94 ? 63.960 10.199 20.449 1.00 7.89 74 LYS A CA 1
ATOM 593 C C . LYS A 1 94 ? 62.923 11.158 19.823 1.00 7.66 74 LYS A C 1
ATOM 594 O O . LYS A 1 94 ? 63.299 12.210 19.295 1.00 10.39 74 LYS A O 1
ATOM 600 N N . ALA A 1 95 ? 61.645 10.824 19.902 1.00 7.11 75 ALA A N 1
ATOM 601 C CA . ALA A 1 95 ? 60.614 11.723 19.417 1.00 7.65 75 ALA A CA 1
ATOM 602 C C . ALA A 1 95 ? 60.334 12.827 20.422 1.00 7.84 75 ALA A C 1
ATOM 603 O O . ALA A 1 95 ? 60.621 12.691 21.632 1.00 9.64 75 ALA A O 1
ATOM 605 N N . ASP A 1 96 ? 59.735 13.901 19.933 1.00 7.98 76 ASP A N 1
ATOM 606 C CA . ASP A 1 96 ? 59.315 15.017 20.774 1.00 8.26 76 ASP A CA 1
ATOM 607 C C . ASP A 1 96 ? 57.808 14.954 20.895 1.00 8.68 76 ASP A C 1
ATOM 608 O O . ASP A 1 96 ? 57.090 15.086 19.906 1.00 9.27 76 ASP A O 1
ATOM 613 N N . LEU A 1 97 ? 57.326 14.753 22.120 1.00 7.88 77 LEU A N 1
ATOM 614 C CA . LEU A 1 97 ? 55.889 14.759 22.427 1.00 7.54 77 LEU A CA 1
ATOM 615 C C . LEU A 1 97 ? 55.594 15.859 23.472 1.00 7.41 77 LEU A C 1
ATOM 616 O O . LEU A 1 97 ? 54.562 15.779 24.186 1.00 7.33 77 LEU A O 1
ATOM 621 N N . SER A 1 98 ? 56.495 16.849 23.586 1.00 7.62 78 SER A N 1
ATOM 622 C CA A SER A 1 98 ? 56.248 17.873 24.592 0.50 8.01 78 SER A CA 1
ATOM 623 C CA B SER A 1 98 ? 56.289 17.989 24.515 0.50 8.09 78 SER A CA 1
ATOM 624 C C . SER A 1 98 ? 54.907 18.566 24.308 1.00 8.30 78 SER A C 1
ATOM 625 O O . SER A 1 98 ? 54.528 18.827 23.163 1.00 8.57 78 SER A O 1
ATOM 630 N N . ASP A 1 99 ? 54.163 18.799 25.376 1.00 8.27 79 ASP A N 1
ATOM 631 C CA . ASP A 1 99 ? 52.850 19.454 25.319 1.00 8.59 79 ASP A CA 1
ATOM 632 C C . ASP A 1 99 ? 51.819 18.695 24.504 1.00 8.82 79 ASP A C 1
ATOM 633 O O . ASP A 1 99 ? 50.728 19.244 24.214 1.00 10.34 79 ASP A O 1
ATOM 638 N N . ALA A 1 100 ? 52.101 17.434 24.150 1.00 6.64 80 ALA A N 1
ATOM 639 C CA . ALA A 1 100 ? 51.094 16.669 23.374 1.00 7.95 80 ALA A CA 1
ATOM 640 C C . ALA A 1 100 ? 49.954 16.233 24.277 1.00 7.76 80 ALA A C 1
ATOM 641 O O . ALA A 1 100 ? 50.145 16.148 25.505 1.00 9.34 80 ALA A O 1
ATOM 643 N N . ILE A 1 101 ? 48.803 15.938 23.685 1.00 8.04 81 ILE A N 1
ATOM 644 C CA . ILE A 1 101 ? 47.668 15.446 24.470 1.00 8.06 81 ILE A CA 1
ATOM 645 C C . ILE A 1 101 ? 47.495 13.979 24.119 1.00 8.42 81 ILE A C 1
ATOM 646 O O . ILE A 1 101 ? 47.138 13.649 22.992 1.00 9.03 81 ILE A O 1
ATOM 651 N N . LEU A 1 102 ? 47.755 13.082 25.075 1.00 8.24 82 LEU A N 1
ATOM 652 C CA . LEU A 1 102 ? 47.600 11.641 24.892 1.00 8.59 82 LEU A CA 1
ATOM 653 C C . LEU A 1 102 ? 46.675 11.052 25.936 1.00 7.57 82 LEU A C 1
ATOM 654 O O . LEU A 1 102 ? 46.738 9.836 26.217 1.00 8.55 82 LEU A O 1
ATOM 659 N N . ASP A 1 103 ? 45.757 11.867 26.441 1.00 7.50 83 ASP A N 1
ATOM 660 C CA . ASP A 1 103 ? 44.801 11.319 27.425 1.00 7.85 83 ASP A CA 1
ATOM 661 C C . ASP A 1 103 ? 44.075 10.136 26.807 1.00 7.50 83 ASP A C 1
ATOM 662 O O . ASP A 1 103 ? 43.571 10.209 25.656 1.00 6.65 83 ASP A O 1
ATOM 667 N N . ASN A 1 104 ? 43.998 9.038 27.563 1.00 7.33 84 ASN A N 1
ATOM 668 C CA . ASN A 1 104 ? 43.278 7.834 27.147 1.00 8.36 84 ASN A CA 1
ATOM 669 C C . ASN A 1 104 ? 43.864 7.143 25.908 1.00 8.54 84 ASN A C 1
ATOM 670 O O . ASN A 1 104 ? 43.215 6.239 25.326 1.00 10.68 84 ASN A O 1
ATOM 675 N N . ALA A 1 105 ? 45.081 7.540 25.543 1.00 8.34 85 ALA A N 1
ATOM 676 C CA . ALA A 1 105 ? 45.762 6.835 24.449 1.00 8.59 85 ALA A CA 1
ATOM 677 C C . ALA A 1 105 ? 46.215 5.465 24.894 1.00 8.84 85 ALA A C 1
ATOM 678 O O . ALA A 1 105 ? 46.334 5.187 26.118 1.00 9.39 85 ALA A O 1
ATOM 680 N N A ILE A 1 106 ? 46.491 4.609 23.914 0.50 7.96 86 ILE A N 1
ATOM 681 N N B ILE A 1 106 ? 46.474 4.576 23.944 0.50 8.61 86 ILE A N 1
ATOM 682 C CA A ILE A 1 106 ? 46.982 3.265 24.190 0.50 8.69 86 ILE A CA 1
ATOM 683 C CA B ILE A 1 106 ? 46.971 3.248 24.321 0.50 9.61 86 ILE A CA 1
ATOM 684 C C A ILE A 1 106 ? 48.415 3.179 23.689 0.50 8.85 86 ILE A C 1
ATOM 685 C C B ILE A 1 106 ? 48.354 3.026 23.720 0.50 9.30 86 ILE A C 1
ATOM 686 O O A ILE A 1 106 ? 48.680 3.383 22.500 0.50 9.11 86 ILE A O 1
ATOM 687 O O B ILE A 1 106 ? 48.513 3.001 22.495 0.50 9.90 86 ILE A O 1
ATOM 696 N N . LEU A 1 107 ? 49.348 2.942 24.606 1.00 8.67 87 LEU A N 1
ATOM 697 C CA . LEU A 1 107 ? 50.770 2.893 24.239 1.00 9.10 87 LEU A CA 1
ATOM 698 C C . LEU A 1 107 ? 51.425 1.599 24.723 1.00 8.68 87 LEU A C 1
ATOM 699 O O . LEU A 1 107 ? 52.666 1.558 24.948 1.00 9.69 87 LEU A O 1
ATOM 704 N N A GLU A 1 108 ? 50.613 0.557 24.868 0.50 8.65 88 GLU A N 1
ATOM 705 N N B GLU A 1 108 ? 50.616 0.553 24.847 0.50 9.02 88 GLU A N 1
ATOM 706 C CA A GLU A 1 108 ? 51.154 -0.702 25.341 0.50 7.95 88 GLU A CA 1
ATOM 707 C CA B GLU A 1 108 ? 51.116 -0.718 25.340 0.50 8.77 88 GLU A CA 1
ATOM 708 C C A GLU A 1 108 ? 52.298 -1.123 24.435 0.50 7.39 88 GLU A C 1
ATOM 709 C C B GLU A 1 108 ? 52.244 -1.244 24.448 0.50 8.09 88 GLU A C 1
ATOM 710 O O A GLU A 1 108 ? 52.187 -1.093 23.217 0.50 7.44 88 GLU A O 1
ATOM 711 O O B GLU A 1 108 ? 52.058 -1.415 23.247 0.50 8.28 88 GLU A O 1
ATOM 722 N N . GLY A 1 109 ? 53.404 -1.504 25.046 1.00 7.29 89 GLY A N 1
ATOM 723 C CA . GLY A 1 109 ? 54.574 -1.997 24.305 1.00 7.91 89 GLY A CA 1
ATOM 724 C C . GLY A 1 109 ? 55.258 -0.976 23.403 1.00 8.85 89 GLY A C 1
ATOM 725 O O . GLY A 1 109 ? 56.168 -1.330 22.621 1.00 10.45 89 GLY A O 1
ATOM 726 N N . ALA A 1 110 ? 54.844 0.289 23.469 1.00 8.04 90 ALA A N 1
ATOM 727 C CA . ALA A 1 110 ? 55.489 1.319 22.623 1.00 7.94 90 ALA A CA 1
ATOM 728 C C . ALA A 1 110 ? 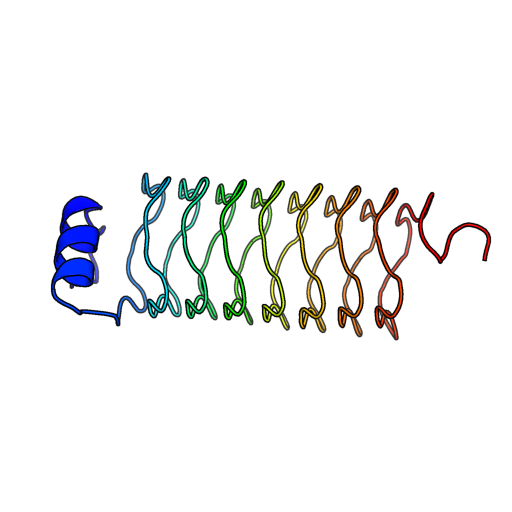56.886 1.576 23.124 1.00 8.67 90 ALA A C 1
ATOM 729 O O . ALA A 1 110 ? 57.184 1.343 24.303 1.00 9.71 90 ALA A O 1
ATOM 731 N N . ILE A 1 111 ? 57.737 2.052 22.224 1.00 7.90 91 ILE A N 1
ATOM 732 C CA . I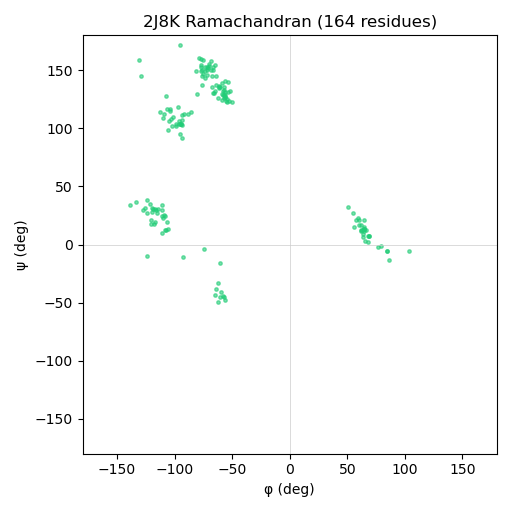LE A 1 111 ? 59.134 2.320 22.565 1.00 8.96 91 ILE A CA 1
ATOM 733 C C . ILE A 1 111 ? 59.339 3.824 22.509 1.00 8.72 91 ILE A C 1
ATOM 734 O O . ILE A 1 111 ? 59.226 4.439 21.436 1.00 9.24 91 ILE A O 1
ATOM 739 N N . LEU A 1 112 ? 59.617 4.428 23.664 1.00 7.16 92 LEU A N 1
ATOM 740 C CA . LEU A 1 112 ? 59.815 5.879 23.786 1.00 7.88 92 LEU A CA 1
ATOM 741 C C . LEU A 1 112 ? 61.181 6.162 24.421 1.00 7.69 92 LEU A C 1
ATOM 742 O O . LEU A 1 112 ? 61.330 7.116 25.200 1.00 7.67 92 LEU A O 1
ATOM 747 N N . ASP A 1 113 ? 62.167 5.360 24.040 1.00 7.69 93 ASP A N 1
ATOM 748 C CA . ASP A 1 113 ? 63.545 5.531 24.510 1.00 8.15 93 ASP A CA 1
ATOM 749 C C . ASP A 1 113 ? 64.011 6.966 24.216 1.00 8.09 93 ASP A C 1
ATOM 750 O O . ASP A 1 113 ? 63.963 7.410 23.069 1.00 7.95 93 ASP A O 1
ATOM 755 N N . GLU A 1 114 ? 64.429 7.696 25.260 1.00 7.89 94 GLU A N 1
ATOM 756 C CA . GLU A 1 114 ? 65.007 9.045 25.104 1.00 9.16 94 GLU A CA 1
ATOM 757 C C . GLU A 1 114 ? 64.043 10.032 24.435 1.00 9.27 94 GLU A C 1
ATOM 758 O O . GLU A 1 114 ? 64.482 11.049 23.890 1.00 10.41 94 GLU A O 1
ATOM 764 N N . ALA A 1 115 ? 62.748 9.745 24.512 1.00 8.78 95 ALA A N 1
ATOM 765 C CA . ALA A 1 115 ? 61.748 10.684 24.004 1.00 8.99 95 ALA A CA 1
ATOM 766 C C . ALA A 1 115 ? 61.621 11.852 24.966 1.00 8.76 95 ALA A C 1
ATOM 767 O O . ALA A 1 115 ? 62.120 11.807 26.104 1.00 9.34 95 ALA A O 1
ATOM 769 N N A VAL A 1 116 ? 61.004 12.928 24.516 0.50 8.30 96 VAL A N 1
ATOM 770 N N B VAL A 1 116 ? 60.900 12.880 24.533 0.50 8.53 96 VAL A N 1
ATOM 771 C CA A VAL A 1 116 ? 60.629 13.963 25.466 0.50 9.07 96 VAL A CA 1
ATOM 772 C CA B VAL A 1 116 ? 60.658 14.077 25.346 0.50 9.73 96 VAL A CA 1
ATOM 773 C C A VAL A 1 116 ? 59.128 14.075 25.515 0.50 9.49 96 VAL A C 1
ATOM 774 C C B VAL A 1 116 ? 59.148 14.265 25.497 0.50 9.75 96 VAL A C 1
ATOM 775 O O A VAL A 1 116 ? 58.421 14.026 24.498 0.50 9.39 96 VAL A O 1
ATOM 776 O O B VAL A 1 116 ? 58.452 14.482 24.491 0.50 9.96 96 VAL A O 1
ATOM 783 N N . LEU A 1 117 ? 58.641 14.159 26.738 1.00 8.95 97 LEU A N 1
ATOM 784 C CA . LEU A 1 117 ? 57.211 14.205 27.018 1.00 9.53 97 LEU A CA 1
ATOM 785 C C . LEU A 1 117 ? 56.928 15.276 28.040 1.00 8.99 97 LEU A C 1
ATOM 786 O O . LEU A 1 117 ? 55.915 15.203 28.754 1.00 9.36 97 LEU A O 1
ATOM 791 N N A ASN A 1 118 ? 57.825 16.245 28.158 0.50 8.41 98 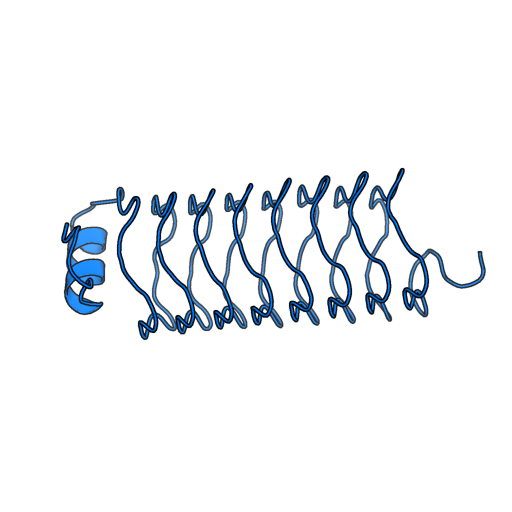ASN A N 1
ATOM 792 N N B ASN A 1 118 ? 57.806 16.275 28.080 0.50 8.68 98 ASN A N 1
ATOM 793 C CA A ASN A 1 118 ? 57.625 17.266 29.183 0.50 8.32 98 ASN A CA 1
ATOM 794 C CA B ASN A 1 118 ? 57.621 17.439 28.942 0.50 8.68 98 ASN A CA 1
ATOM 795 C C A ASN A 1 118 ? 56.328 18.033 28.960 0.50 8.47 98 ASN A C 1
ATOM 796 C C B ASN A 1 118 ? 56.205 18.005 28.862 0.50 8.57 98 ASN A C 1
ATOM 797 O O A ASN A 1 118 ? 56.007 18.449 27.835 0.50 7.84 98 ASN A O 1
ATOM 798 O O B ASN A 1 118 ? 55.690 18.264 27.776 0.50 7.56 98 ASN A O 1
ATOM 807 N N A GLN A 1 119 ? 55.574 18.166 30.045 0.50 9.06 99 GLN A N 1
ATOM 808 N N B GLN A 1 119 ? 55.573 18.178 30.014 0.50 8.78 99 GLN A N 1
ATOM 809 C CA A GLN A 1 119 ? 54.260 18.805 30.045 0.50 9.64 99 GLN A CA 1
ATOM 810 C CA B GLN A 1 119 ? 54.249 18.805 30.084 0.50 9.03 99 GLN A CA 1
ATOM 811 C C A GLN A 1 119 ? 53.265 18.169 29.084 0.50 9.62 99 GLN A C 1
ATOM 812 C C B GLN A 1 119 ? 53.158 18.090 29.280 0.50 9.33 99 GLN A C 1
ATOM 813 O O A GLN A 1 119 ? 52.333 18.850 28.611 0.50 10.25 99 GLN A O 1
ATOM 814 O O B GLN A 1 119 ? 52.051 18.637 29.107 0.50 9.29 99 GLN A O 1
ATOM 825 N N . ALA A 1 120 ? 53.435 16.870 28.823 1.00 8.91 100 ALA A N 1
ATOM 826 C CA . ALA A 1 120 ? 52.425 16.124 28.076 1.00 9.28 100 ALA A CA 1
ATOM 827 C C . ALA A 1 120 ? 51.265 15.725 28.976 1.00 9.30 100 ALA A C 1
ATOM 828 O O . ALA A 1 120 ? 51.401 15.606 30.218 1.00 10.73 100 ALA A O 1
ATOM 830 N N . ASN A 1 121 ? 50.119 15.501 28.353 1.00 8.82 101 ASN A N 1
ATOM 831 C CA A ASN A 1 121 ? 48.953 14.985 29.053 0.50 9.33 101 ASN A CA 1
ATOM 832 C CA B ASN A 1 121 ? 48.924 14.996 29.028 0.50 8.64 101 ASN A CA 1
ATOM 833 C C . ASN A 1 121 ? 48.765 13.511 28.706 1.00 8.57 101 ASN A C 1
ATOM 834 O O . ASN A 1 121 ? 48.591 13.145 27.559 1.00 8.72 101 ASN A O 1
ATOM 843 N N . LEU A 1 122 ? 48.839 12.659 29.734 1.00 8.48 102 LEU A N 1
ATOM 844 C CA . LEU A 1 122 ? 48.736 11.215 29.562 1.00 8.87 102 LEU A CA 1
ATOM 845 C C . LEU A 1 122 ? 47.775 10.633 30.603 1.00 8.17 102 LEU A C 1
ATOM 846 O O . LEU A 1 122 ? 47.966 9.511 31.090 1.00 9.59 102 LEU A O 1
ATOM 851 N N . LYS A 1 123 ? 46.716 11.378 30.906 1.00 8.74 103 LYS A N 1
ATOM 852 C CA . LYS A 1 123 ? 45.795 10.905 31.955 1.00 9.11 103 LYS A CA 1
ATOM 853 C C . LYS A 1 123 ? 45.106 9.643 31.482 1.00 8.73 103 LYS A C 1
ATOM 854 O O . LYS A 1 123 ? 44.575 9.581 30.356 1.00 9.39 103 LYS A O 1
ATOM 860 N N . ALA A 1 124 ? 45.118 8.619 32.335 1.00 9.49 104 ALA A N 1
ATOM 861 C CA . ALA A 1 124 ? 44.499 7.331 32.044 1.00 8.93 104 ALA A CA 1
ATOM 862 C C . ALA A 1 124 ? 45.042 6.652 30.758 1.00 8.91 104 ALA A C 1
ATOM 863 O O . ALA A 1 124 ? 44.385 5.770 30.171 1.00 11.50 104 ALA A O 1
ATOM 865 N N . ALA A 1 125 ? 46.242 7.054 30.333 1.00 8.19 105 ALA A N 1
ATOM 866 C CA . ALA A 1 125 ? 46.885 6.365 29.217 1.00 9.64 105 ALA A CA 1
ATOM 867 C C . ALA A 1 125 ? 47.339 4.978 29.650 1.00 10.14 105 ALA A C 1
ATOM 868 O O . ALA A 1 125 ? 47.639 4.744 30.824 1.00 11.99 105 ALA A O 1
ATOM 870 N N . ASN A 1 126 ? 47.392 4.061 28.697 1.00 9.80 106 ASN A N 1
ATOM 871 C CA . ASN A 1 126 ? 47.851 2.706 28.940 1.00 9.68 106 ASN A CA 1
ATOM 872 C C . ASN A 1 126 ? 49.253 2.606 28.386 1.00 10.38 106 ASN A C 1
ATOM 873 O O . ASN A 1 126 ? 49.451 2.587 27.177 1.00 10.10 106 ASN A O 1
ATOM 878 N N . LEU A 1 127 ? 50.225 2.530 29.283 1.00 10.62 107 LEU A N 1
ATOM 879 C CA . LEU A 1 127 ? 51.631 2.393 28.930 1.00 9.87 107 LEU A CA 1
ATOM 880 C C . LEU A 1 127 ? 52.236 1.077 29.443 1.00 10.09 107 LEU A C 1
ATOM 881 O O . LEU A 1 127 ? 53.444 1.011 29.736 1.00 10.13 107 LEU A O 1
ATOM 886 N N . GLU A 1 128 ? 51.415 0.045 29.525 1.00 9.64 108 GLU A N 1
ATOM 887 C CA . GLU A 1 128 ? 51.905 -1.228 30.028 1.00 10.92 108 GLU A CA 1
ATOM 888 C C . GLU A 1 128 ? 53.068 -1.686 29.156 1.00 10.47 108 GLU A C 1
ATOM 889 O O . GLU A 1 128 ? 52.955 -1.731 27.922 1.00 10.24 108 GLU A O 1
ATOM 895 N N . GLN A 1 129 ? 54.188 -2.029 29.793 1.00 10.15 109 GLN A N 1
ATOM 896 C CA . GLN A 1 129 ? 55.361 -2.561 29.097 1.00 10.46 109 GLN A CA 1
ATOM 897 C C . GLN A 1 129 ? 55.995 -1.555 28.122 1.00 9.90 109 GLN A C 1
ATOM 898 O O . GLN A 1 129 ? 56.841 -1.935 27.309 1.00 11.10 109 GLN A O 1
ATOM 904 N N . ALA A 1 130 ? 55.635 -0.276 28.230 1.00 9.30 110 ALA A N 1
ATOM 905 C CA . ALA A 1 130 ? 56.273 0.721 27.344 1.00 9.01 110 ALA A CA 1
ATOM 906 C C . ALA A 1 130 ? 57.700 0.961 27.807 1.00 9.56 110 ALA A C 1
ATOM 907 O O . ALA A 1 130 ? 58.021 0.775 28.974 1.00 9.89 110 ALA A O 1
ATOM 909 N N . ILE A 1 131 ? 58.557 1.346 26.886 1.00 8.15 111 ILE A N 1
ATOM 910 C CA . ILE A 1 131 ? 59.946 1.646 27.186 1.00 7.87 111 ILE A CA 1
ATOM 911 C C . ILE A 1 131 ? 60.099 3.163 27.193 1.00 8.21 111 ILE A C 1
ATOM 912 O O . ILE A 1 131 ? 59.842 3.839 26.196 1.00 10.05 111 ILE A O 1
ATOM 917 N N . LEU A 1 132 ? 60.446 3.692 28.362 1.00 8.35 112 LEU A N 1
ATOM 918 C CA . LEU A 1 132 ? 60.571 5.143 28.588 1.00 7.37 112 LEU A CA 1
ATOM 919 C C . LEU A 1 132 ? 61.954 5.436 29.190 1.00 7.29 112 LEU A C 1
ATOM 920 O O . LEU A 1 132 ? 62.149 6.450 29.898 1.00 7.57 112 LEU A O 1
ATOM 925 N N . SER A 1 133 ? 62.921 4.593 28.844 1.00 7.25 113 SER A N 1
ATOM 926 C CA . SER A 1 133 ? 64.267 4.750 29.384 1.00 7.53 113 SER A CA 1
ATOM 927 C C . SER A 1 133 ? 64.837 6.142 29.028 1.00 6.82 113 SER A C 1
ATOM 928 O O . SER A 1 133 ? 64.817 6.579 27.847 1.00 7.28 113 SER A O 1
ATOM 931 N N . HIS A 1 134 ? 65.350 6.844 30.049 1.00 7.37 114 HIS A N 1
ATOM 932 C CA . HIS A 1 134 ? 65.962 8.172 29.821 1.00 7.04 114 HIS A CA 1
ATOM 933 C C . HIS A 1 134 ? 65.071 9.169 29.115 1.00 7.66 114 HIS A C 1
ATOM 934 O O . HIS A 1 134 ? 65.595 10.131 28.504 1.00 8.79 114 HIS A O 1
ATOM 941 N N . ALA A 1 135 ? 63.759 8.996 29.268 1.00 7.02 115 ALA A N 1
ATOM 942 C CA . ALA A 1 135 ? 62.833 9.980 28.719 1.00 6.88 115 ALA A CA 1
ATOM 943 C C . ALA A 1 135 ? 62.695 11.176 29.649 1.00 7.93 115 ALA A C 1
ATOM 944 O O . ALA A 1 135 ? 62.774 11.055 30.872 1.00 8.48 115 ALA A O 1
ATOM 946 N N . ASN A 1 136 ? 62.434 12.338 29.068 1.00 6.96 116 ASN A N 1
ATOM 947 C CA . ASN A 1 136 ? 62.061 13.520 29.826 1.00 7.46 116 ASN A CA 1
ATOM 948 C C . ASN A 1 136 ? 60.568 13.522 29.987 1.00 8.74 116 ASN A C 1
ATOM 949 O O . ASN A 1 136 ? 59.861 13.678 29.004 1.00 9.15 116 ASN A O 1
ATOM 954 N N . ILE A 1 137 ? 60.082 13.343 31.206 1.00 7.54 117 ILE A N 1
ATOM 955 C CA . ILE A 1 137 ? 58.655 13.262 31.455 1.00 7.90 117 ILE A CA 1
ATOM 956 C C . ILE A 1 137 ? 58.275 14.295 32.533 1.00 7.51 117 ILE A C 1
ATOM 957 O O . ILE A 1 137 ? 57.351 14.091 33.321 1.00 8.47 117 ILE A O 1
ATOM 962 N N . ARG A 1 138 ? 59.008 15.391 32.545 1.00 7.75 118 ARG A N 1
ATOM 963 C CA . ARG A 1 138 ? 58.825 16.383 33.602 1.00 8.43 118 ARG A CA 1
ATOM 964 C C . ARG A 1 138 ? 57.437 17.008 33.516 1.00 8.58 118 ARG A C 1
ATOM 965 O O . ARG A 1 138 ? 56.993 17.401 32.438 1.00 8.81 118 ARG A O 1
ATOM 973 N N . GLU A 1 139 ? 56.746 17.081 34.649 1.00 10.10 119 GLU A N 1
ATOM 974 C CA . GLU A 1 139 ? 55.476 17.827 34.749 1.00 12.02 119 GLU A CA 1
ATOM 975 C C . GLU A 1 139 ? 54.389 17.207 33.876 1.00 11.00 119 GLU A C 1
ATOM 976 O O . GLU A 1 139 ? 53.381 17.864 33.562 1.00 13.23 119 GLU A O 1
ATOM 982 N N . ALA A 1 140 ? 54.549 15.943 33.519 1.00 9.88 120 ALA A N 1
ATOM 983 C CA . ALA A 1 140 ? 53.502 15.275 32.742 1.00 10.03 120 ALA A CA 1
ATOM 984 C C . ALA A 1 140 ? 52.347 14.897 33.654 1.00 10.28 120 ALA A C 1
ATOM 985 O O . ALA A 1 140 ? 52.533 14.646 34.855 1.00 11.96 120 ALA A O 1
ATOM 987 N N . ASP A 1 141 ? 51.156 14.820 33.092 1.00 10.06 121 ASP A N 1
ATOM 988 C CA . ASP A 1 141 ? 50.020 14.303 33.816 1.00 10.12 121 ASP A CA 1
ATOM 989 C C . ASP A 1 141 ? 49.879 12.831 33.475 1.00 10.21 121 ASP A C 1
ATOM 990 O O . ASP A 1 141 ? 49.424 12.478 32.395 1.00 10.70 121 ASP A O 1
ATOM 995 N N . LEU A 1 142 ? 50.295 11.962 34.398 1.00 9.88 122 LEU A N 1
ATOM 996 C CA . LEU A 1 142 ? 50.158 10.508 34.274 1.00 10.02 122 LEU A CA 1
ATOM 997 C C . LEU A 1 142 ? 49.130 9.971 35.294 1.00 10.18 122 LEU A C 1
ATOM 998 O O . LEU A 1 142 ? 49.167 8.800 35.674 1.00 11.25 122 LEU A O 1
ATOM 1003 N N . SER A 1 143 ? 48.220 10.824 35.721 1.00 11.10 123 SER A N 1
ATOM 1004 C CA . SER A 1 143 ? 47.285 10.337 36.747 1.00 12.59 123 SER A CA 1
ATOM 1005 C C . SER A 1 143 ? 46.421 9.214 36.195 1.00 11.93 123 SER A C 1
ATOM 1006 O O . SER A 1 143 ? 45.974 9.255 35.036 1.00 11.33 123 SER A O 1
ATOM 1009 N N . GLU A 1 144 ? 46.231 8.180 37.006 1.00 12.13 124 GLU A N 1
ATOM 1010 C CA . GLU A 1 144 ? 45.435 7.020 36.637 1.00 12.64 124 GLU A CA 1
ATOM 1011 C C . GLU A 1 144 ? 46.022 6.207 35.472 1.00 11.45 124 GLU A C 1
ATOM 1012 O O . GLU A 1 144 ? 45.369 5.306 34.958 1.00 13.09 124 GLU A O 1
ATOM 1018 N N . ALA A 1 145 ? 47.268 6.495 35.092 1.00 9.95 125 ALA A N 1
ATOM 1019 C CA . ALA A 1 145 ? 47.863 5.790 33.965 1.00 11.13 125 ALA A CA 1
ATOM 1020 C C . ALA A 1 145 ? 48.285 4.418 34.377 1.00 11.68 125 ALA A C 1
ATOM 1021 O O . ALA A 1 145 ? 48.601 4.195 35.564 1.00 12.51 125 ALA A O 1
ATOM 1023 N N . ASN A 1 146 ? 48.339 3.512 33.405 1.00 11.04 126 ASN A N 1
ATOM 1024 C CA . ASN A 1 146 ? 48.812 2.170 33.633 1.00 11.57 126 ASN A CA 1
ATOM 1025 C C . ASN A 1 146 ? 50.238 2.073 33.123 1.00 11.79 126 ASN A C 1
ATOM 1026 O O . ASN A 1 146 ? 50.468 2.098 31.911 1.00 12.18 126 ASN A O 1
ATOM 1031 N N . LEU A 1 147 ? 51.185 1.958 34.048 1.00 11.15 127 LEU A N 1
ATOM 1032 C CA . LEU A 1 147 ? 52.592 1.812 33.721 1.00 10.32 127 LEU A CA 1
ATOM 1033 C C . LEU A 1 147 ? 53.116 0.450 34.200 1.00 9.97 127 LEU A C 1
ATOM 1034 O O . LEU A 1 147 ? 54.310 0.294 34.495 1.00 10.11 127 LEU A O 1
ATOM 1039 N N . GLU A 1 148 ? 52.236 -0.546 34.230 1.00 9.73 128 GLU A N 1
ATOM 1040 C CA . GLU A 1 148 ? 52.688 -1.877 34.651 1.00 9.92 128 GLU A CA 1
ATOM 1041 C C . GLU A 1 148 ? 53.876 -2.345 33.823 1.00 9.87 128 GLU A C 1
ATOM 1042 O O . GLU A 1 148 ? 53.808 -2.390 32.600 1.00 9.46 128 GLU A O 1
ATOM 1048 N N . ALA A 1 149 ? 54.971 -2.706 34.499 1.00 8.96 129 ALA A N 1
ATOM 1049 C CA . ALA A 1 149 ? 56.147 -3.255 33.852 1.00 9.43 129 ALA A CA 1
ATOM 1050 C C . ALA A 1 149 ? 56.762 -2.305 32.825 1.00 8.40 129 ALA A C 1
ATOM 1051 O O . ALA A 1 149 ? 57.524 -2.732 31.957 1.00 10.08 129 ALA A O 1
ATOM 1053 N N . ALA A 1 150 ? 56.451 -1.018 32.957 1.00 8.02 130 ALA A N 1
ATOM 1054 C CA . ALA A 1 150 ? 57.098 -0.029 32.081 1.00 8.47 130 ALA A CA 1
ATOM 1055 C C . ALA A 1 150 ? 58.562 0.166 32.473 1.00 8.37 130 ALA A C 1
ATOM 1056 O O . ALA A 1 150 ? 58.929 0.070 33.662 1.00 9.07 130 ALA A O 1
ATOM 1058 N N . ASP A 1 151 ? 59.418 0.412 31.491 1.00 7.66 131 ASP A N 1
ATOM 1059 C CA . ASP A 1 151 ? 60.828 0.690 31.741 1.00 6.64 131 ASP A CA 1
ATOM 1060 C C . ASP A 1 151 ? 61.010 2.189 31.833 1.00 7.69 131 ASP A C 1
ATOM 1061 O O . ASP A 1 151 ? 60.997 2.887 30.817 1.00 8.32 131 ASP A O 1
ATOM 1066 N N . LEU A 1 152 ? 61.150 2.683 33.052 1.00 7.87 132 LEU A N 1
ATOM 1067 C CA . LEU A 1 152 ? 61.405 4.118 33.305 1.00 6.91 132 LEU A CA 1
ATOM 1068 C C . LEU A 1 152 ? 62.848 4.350 33.795 1.00 7.01 132 LEU A C 1
ATOM 1069 O O . LEU A 1 152 ? 63.126 5.370 34.441 1.00 7.44 132 LEU A O 1
ATOM 1074 N N . SER A 1 153 ? 63.754 3.438 33.441 1.00 6.81 133 SER A N 1
ATOM 1075 C CA . SER A 1 153 ? 65.147 3.521 33.891 1.00 7.52 133 SER A CA 1
ATOM 1076 C C . SER A 1 153 ? 65.718 4.867 33.506 1.00 8.20 133 SER A C 1
ATOM 1077 O O . SER A 1 153 ? 65.717 5.245 32.336 1.00 8.24 133 SER A O 1
ATOM 1080 N N . GLY A 1 154 ? 66.217 5.604 34.488 1.00 7.13 134 GLY A N 1
ATOM 1081 C CA . GLY A 1 154 ? 66.861 6.895 34.204 1.00 7.46 134 GLY A CA 1
ATOM 1082 C C . GLY A 1 154 ? 65.919 7.970 33.659 1.00 6.54 134 GLY A C 1
ATOM 1083 O O . GLY A 1 154 ? 66.403 9.015 33.208 1.00 9.33 134 GLY A O 1
ATOM 1084 N N . ALA A 1 155 ? 64.602 7.774 33.716 1.00 6.72 135 ALA A N 1
ATOM 1085 C CA . ALA A 1 155 ? 63.670 8.810 33.213 1.00 7.00 135 ALA A CA 1
ATOM 1086 C C . ALA A 1 155 ? 63.529 9.945 34.196 1.00 8.03 135 ALA A C 1
ATOM 1087 O O . ALA A 1 155 ? 63.802 9.769 35.397 1.00 9.82 135 ALA A O 1
ATOM 1089 N N . ASP A 1 156 ? 63.079 11.104 33.722 1.00 7.07 136 ASP A N 1
ATOM 1090 C CA . ASP A 1 156 ? 62.880 12.251 34.605 1.00 6.99 136 ASP A CA 1
ATOM 1091 C C . ASP A 1 156 ? 61.393 12.485 34.720 1.00 7.84 136 ASP A C 1
ATOM 1092 O O . ASP A 1 156 ? 60.739 12.905 33.771 1.00 8.11 136 ASP A O 1
ATOM 1097 N N . LEU A 1 157 ? 60.861 12.179 35.897 1.00 7.90 137 LEU A N 1
ATOM 1098 C CA . LEU A 1 157 ? 59.451 12.385 36.212 1.00 8.50 137 LEU A CA 1
ATOM 1099 C C . LEU A 1 157 ? 59.277 13.503 37.251 1.00 7.97 137 LEU A C 1
ATOM 1100 O O . LEU A 1 157 ? 58.278 13.537 38.012 1.00 8.83 137 LEU A O 1
ATOM 1105 N N . ALA A 1 158 ? 60.196 14.459 37.247 1.00 8.09 138 ALA A N 1
ATOM 1106 C CA . ALA A 1 158 ? 60.084 15.590 38.207 1.00 8.86 138 ALA A CA 1
ATOM 1107 C C . ALA A 1 158 ? 58.702 16.221 38.126 1.00 9.68 138 ALA A C 1
ATOM 1108 O O . ALA A 1 158 ? 58.217 16.491 37.024 1.00 9.35 138 ALA A O 1
ATOM 1110 N N . ILE A 1 159 ? 58.081 16.426 39.283 1.00 10.21 139 ILE A N 1
ATOM 1111 C CA A ILE A 1 159 ? 56.766 17.102 39.385 0.50 10.92 139 ILE A CA 1
ATOM 1112 C CA B ILE A 1 159 ? 56.765 17.074 39.411 0.50 10.68 139 ILE A CA 1
ATOM 1113 C C . ILE A 1 159 ? 55.668 16.503 38.491 1.00 11.44 139 ILE A C 1
ATOM 1114 O O . ILE A 1 159 ? 54.671 17.190 38.157 1.00 12.51 139 ILE A O 1
ATOM 1123 N N . ALA A 1 160 ? 55.836 15.234 38.119 1.00 9.61 140 ALA A N 1
ATOM 1124 C CA . ALA A 1 160 ? 54.783 14.551 37.354 1.00 9.99 140 ALA A CA 1
ATOM 1125 C C . ALA A 1 160 ? 53.649 14.181 38.285 1.00 10.40 140 ALA A C 1
ATOM 1126 O O . ALA A 1 160 ? 53.858 13.880 39.470 1.00 11.22 140 ALA A O 1
ATOM 1128 N N . ASP A 1 161 ? 52.443 14.137 37.734 1.00 9.71 141 ASP A N 1
ATOM 1129 C CA . ASP A 1 161 ? 51.293 13.656 38.490 1.00 9.12 141 ASP A CA 1
ATOM 1130 C C . ASP A 1 161 ? 51.119 12.188 38.211 1.00 10.43 141 ASP A C 1
ATOM 1131 O O . ASP A 1 161 ? 50.807 11.790 37.075 1.00 10.23 141 ASP A O 1
ATOM 1136 N N . LEU A 1 162 ? 51.367 11.365 39.228 1.00 10.36 142 LEU A N 1
ATOM 1137 C CA . LEU A 1 162 ? 51.244 9.922 39.127 1.00 9.57 142 LEU A CA 1
ATOM 1138 C C . LEU A 1 162 ? 50.169 9.393 40.089 1.00 10.33 142 LEU A C 1
ATOM 1139 O O . LEU A 1 162 ? 50.135 8.191 40.415 1.00 10.47 142 LEU A O 1
ATOM 1144 N N . HIS A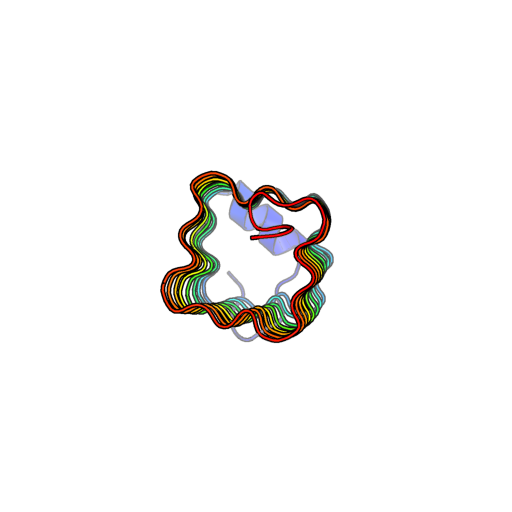 1 163 ? 49.291 10.284 40.558 1.00 11.04 143 HIS A N 1
ATOM 1145 C CA . HIS A 1 163 ? 48.319 9.767 41.534 1.00 11.63 143 HIS A CA 1
ATOM 1146 C C . HIS A 1 163 ? 47.456 8.672 40.923 1.00 11.65 143 HIS A C 1
ATOM 1147 O O . HIS A 1 163 ? 47.022 8.784 39.765 1.00 10.89 143 HIS A O 1
ATOM 1154 N N . GLN A 1 164 ? 47.250 7.591 41.684 1.00 11.45 144 GLN A N 1
ATOM 1155 C CA . GLN A 1 164 ? 46.423 6.464 41.257 1.00 12.12 144 GLN A CA 1
ATOM 1156 C C . GLN A 1 164 ? 47.011 5.724 40.035 1.00 11.06 144 GLN A C 1
ATOM 1157 O O . GLN A 1 164 ? 46.330 4.873 39.418 1.00 13.45 144 GLN A O 1
ATOM 1163 N N . ALA A 1 165 ? 48.277 6.004 39.718 1.00 10.75 145 ALA A N 1
ATOM 1164 C CA . ALA A 1 165 ? 48.936 5.269 38.625 1.00 10.79 145 ALA A CA 1
ATOM 1165 C C . ALA A 1 165 ? 49.357 3.885 39.072 1.00 11.32 145 ALA A C 1
ATOM 1166 O O . ALA A 1 165 ? 49.700 3.662 40.245 1.00 12.72 145 ALA A O 1
ATOM 1168 N N . ASN A 1 166 ? 49.348 2.966 38.128 1.00 10.08 146 ASN A N 1
ATOM 1169 C CA . ASN A 1 166 ? 49.814 1.620 38.361 1.00 9.91 146 ASN A CA 1
ATOM 1170 C C . ASN A 1 166 ? 51.261 1.488 37.909 1.00 10.76 146 ASN A C 1
ATOM 1171 O O . ASN A 1 166 ? 51.538 1.428 36.712 1.00 10.80 146 ASN A O 1
ATOM 1176 N N . LEU A 1 167 ? 52.195 1.423 38.858 1.00 9.82 147 LEU A N 1
ATOM 1177 C CA . LEU A 1 167 ? 53.619 1.211 38.523 1.00 10.28 147 LEU A CA 1
ATOM 1178 C C . LEU A 1 167 ? 54.113 -0.192 38.961 1.00 8.79 147 LEU A C 1
ATOM 1179 O O . LEU A 1 167 ? 55.320 -0.445 39.126 1.00 8.69 147 LEU A O 1
ATOM 1184 N N . HIS A 1 168 ? 53.163 -1.111 39.094 1.00 8.85 148 HIS A N 1
ATOM 1185 C CA . HIS A 1 168 ? 53.511 -2.479 39.454 1.00 10.06 148 HIS A CA 1
ATOM 1186 C C . HIS A 1 168 ? 54.624 -3.029 38.552 1.00 10.22 148 HIS A C 1
ATOM 1187 O O . HIS A 1 168 ? 54.484 -3.040 37.336 1.00 9.99 148 HIS A O 1
ATOM 1194 N N . GLN A 1 169 ? 55.734 -3.461 39.146 1.00 9.56 149 GLN A N 1
ATOM 1195 C CA . GLN A 1 169 ? 56.881 -4.034 38.421 1.00 10.37 149 GLN A CA 1
ATOM 1196 C C . GLN A 1 169 ? 57.575 -3.077 37.448 1.00 9.41 149 GLN A C 1
ATOM 1197 O O . GLN A 1 169 ? 58.441 -3.509 36.647 1.00 10.00 149 GLN A O 1
ATOM 1203 N N . ALA A 1 170 ? 57.253 -1.789 37.529 1.00 8.32 150 ALA A N 1
ATOM 1204 C CA . ALA A 1 170 ? 57.971 -0.813 36.681 1.00 8.61 150 ALA A CA 1
ATOM 1205 C C . ALA A 1 170 ? 59.429 -0.715 37.110 1.00 8.75 150 ALA A C 1
ATOM 1206 O O . ALA A 1 170 ? 59.790 -1.001 38.290 1.00 8.81 150 ALA A O 1
ATOM 1208 N N . ALA A 1 171 ? 60.292 -0.357 36.157 1.00 8.43 151 ALA A N 1
ATOM 1209 C CA . ALA A 1 171 ? 61.704 -0.150 36.412 1.00 8.20 151 ALA A CA 1
ATOM 1210 C C . ALA A 1 171 ? 61.926 1.331 36.642 1.00 8.51 151 ALA A C 1
ATOM 1211 O O . ALA A 1 171 ? 61.885 2.151 35.703 1.00 9.60 151 ALA A O 1
ATOM 1213 N N . LEU A 1 172 ? 62.108 1.698 37.913 1.00 8.12 152 LEU A N 1
ATOM 1214 C CA . LEU A 1 172 ? 62.302 3.103 38.332 1.00 7.77 152 LEU A CA 1
ATOM 1215 C C . LEU A 1 172 ? 63.739 3.354 38.754 1.00 7.63 152 LEU A C 1
ATOM 1216 O O . LEU A 1 172 ? 64.041 4.391 39.354 1.00 8.09 152 LEU A O 1
ATOM 1221 N N . GLU A 1 173 ? 64.619 2.413 38.450 1.00 6.87 153 GLU A N 1
ATOM 1222 C CA . GLU A 1 173 ? 66.013 2.580 38.848 1.00 6.75 153 GLU A CA 1
ATOM 1223 C C . GLU A 1 173 ? 66.609 3.817 38.171 1.00 7.22 153 GLU A C 1
ATOM 1224 O O . GLU A 1 173 ? 66.529 3.959 36.939 1.00 7.56 153 GLU A O 1
ATOM 1230 N N . ARG A 1 174 ? 67.174 4.707 38.992 1.00 7.71 154 ARG A N 1
ATOM 1231 C CA . ARG A 1 174 ? 67.786 5.964 38.548 1.00 7.18 154 ARG A CA 1
ATOM 1232 C C . ARG A 1 174 ? 66.759 6.965 38.021 1.00 7.72 154 ARG A C 1
ATOM 1233 O O . ARG A 1 174 ? 67.187 8.026 37.503 1.00 9.38 154 ARG A O 1
ATOM 1241 N N . ALA A 1 175 ? 65.458 6.674 38.158 1.00 7.64 155 ALA A N 1
ATOM 1242 C CA . ALA A 1 175 ? 64.424 7.648 37.754 1.00 7.96 155 ALA A CA 1
ATOM 1243 C C . ALA A 1 175 ? 64.309 8.751 38.772 1.00 8.25 155 ALA A C 1
ATOM 1244 O O . ALA A 1 175 ? 64.479 8.514 39.972 1.00 10.67 155 ALA A O 1
ATOM 1246 N N . ASN A 1 176 ? 64.035 9.966 38.293 1.00 7.30 156 ASN A N 1
ATOM 1247 C CA . ASN A 1 176 ? 63.877 11.112 39.173 1.00 7.63 156 ASN A CA 1
ATOM 1248 C C . ASN A 1 176 ? 62.399 11.306 39.426 1.00 8.48 156 ASN A C 1
ATOM 1249 O O . ASN A 1 176 ? 61.629 11.579 38.492 1.00 9.10 156 ASN A O 1
ATOM 1254 N N . LEU A 1 177 ? 61.977 11.198 40.695 1.00 8.63 157 LEU A N 1
ATOM 1255 C CA . LEU A 1 177 ? 60.571 11.390 41.058 1.00 9.14 157 LEU A CA 1
ATOM 1256 C C . LEU A 1 177 ? 60.401 12.581 41.999 1.00 7.92 157 LEU A C 1
ATOM 1257 O O . LEU A 1 177 ? 59.375 12.704 42.666 1.00 9.06 157 LEU A O 1
ATOM 1262 N N . THR A 1 178 ? 61.391 13.464 42.035 1.00 7.78 158 THR A N 1
ATOM 1263 C CA . THR A 1 178 ? 61.346 14.595 42.974 1.00 8.14 158 THR A CA 1
ATOM 1264 C C . THR A 1 178 ? 60.101 15.441 42.732 1.00 9.55 158 THR A C 1
ATOM 1265 O O . THR A 1 178 ? 59.863 15.884 41.606 1.00 10.29 158 THR A O 1
ATOM 1269 N N . GLY A 1 179 ? 59.283 15.639 43.768 1.00 10.43 159 GLY A N 1
ATOM 1270 C CA . GLY A 1 179 ? 58.116 16.499 43.635 1.00 10.28 159 GLY A CA 1
ATOM 1271 C C . GLY A 1 179 ? 56.924 15.843 42.943 1.00 10.25 159 GLY A C 1
ATOM 1272 O O . GLY A 1 179 ? 55.848 16.488 42.789 1.00 12.07 159 GLY A O 1
ATOM 1273 N N . ALA A 1 180 ? 57.089 14.590 42.531 1.00 10.08 160 ALA A N 1
ATOM 1274 C CA . ALA A 1 180 ? 55.981 13.897 41.873 1.00 10.69 160 ALA A CA 1
ATOM 1275 C C . ALA A 1 180 ? 54.895 13.548 42.861 1.00 12.08 160 ALA A C 1
ATOM 1276 O O . ALA A 1 180 ? 55.173 13.327 44.039 1.00 13.93 160 ALA A O 1
ATOM 1278 N N . ASN A 1 181 ? 53.670 13.452 42.362 1.00 12.02 161 ASN A N 1
ATOM 1279 C CA . ASN A 1 181 ? 52.536 13.043 43.167 1.00 12.28 161 ASN A CA 1
ATOM 1280 C C . ASN A 1 181 ? 52.365 11.559 43.024 1.00 12.29 161 ASN A C 1
ATOM 1281 O O . ASN A 1 181 ? 51.971 11.091 41.970 1.00 11.37 161 ASN A O 1
ATOM 1286 N N . LEU A 1 182 ? 52.703 10.804 44.066 1.00 12.76 162 LEU A N 1
ATOM 1287 C CA . LEU A 1 182 ? 52.601 9.344 44.062 1.00 13.03 162 LEU A CA 1
ATOM 1288 C C . LEU A 1 182 ? 51.427 8.807 44.897 1.00 12.95 162 LEU A C 1
ATOM 1289 O O . LEU A 1 182 ? 51.356 7.611 45.177 1.00 13.77 162 LEU A O 1
ATOM 1294 N N . GLU A 1 183 ? 50.517 9.702 45.275 1.00 13.97 163 GLU A N 1
ATOM 1295 C CA . GLU A 1 183 ? 49.391 9.292 46.124 1.00 15.14 163 GLU A CA 1
ATOM 1296 C C . GLU A 1 183 ? 48.589 8.171 45.475 1.00 14.67 163 GLU A C 1
ATOM 1297 O O . GLU A 1 183 ? 48.149 8.293 44.332 1.00 14.19 163 GLU A O 1
ATOM 1303 N N . ASP A 1 184 ? 48.399 7.073 46.210 1.00 14.75 164 ASP A N 1
ATOM 1304 C CA . ASP A 1 184 ? 47.621 5.917 45.760 1.00 15.06 164 ASP A CA 1
ATOM 1305 C C . ASP A 1 184 ? 48.202 5.181 44.550 1.00 14.26 164 ASP A C 1
ATOM 1306 O O . ASP A 1 184 ? 47.542 4.318 43.948 1.00 15.21 164 ASP A O 1
ATOM 1311 N N . ALA A 1 185 ? 49.454 5.482 44.230 1.00 13.45 165 ALA A N 1
ATOM 1312 C CA . ALA A 1 185 ? 50.155 4.713 43.189 1.00 13.37 165 ALA A CA 1
ATOM 1313 C C . ALA A 1 185 ? 50.549 3.328 43.697 1.00 14.16 165 ALA A C 1
ATOM 1314 O O . ALA A 1 185 ? 50.937 3.163 44.881 1.00 15.36 165 ALA A O 1
ATOM 1316 N N . ASN A 1 186 ? 50.473 2.343 42.808 1.00 12.80 166 ASN A N 1
ATOM 1317 C CA . ASN A 1 186 ? 50.956 0.985 43.087 1.00 13.17 166 ASN A CA 1
ATOM 1318 C C . ASN A 1 186 ? 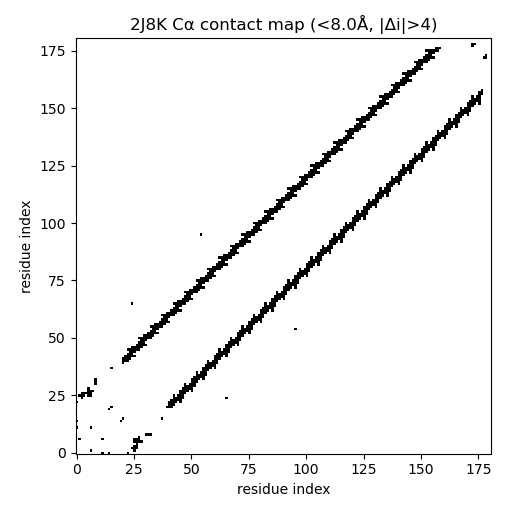52.429 0.917 42.775 1.00 13.45 166 ASN A C 1
ATOM 1319 O O . ASN A 1 186 ? 52.826 1.041 41.610 1.00 12.99 166 ASN A O 1
ATOM 1324 N N . LEU A 1 187 ? 53.229 0.712 43.818 1.00 12.60 167 LEU A N 1
ATOM 1325 C CA . LEU A 1 187 ? 54.693 0.685 43.723 1.00 11.56 167 LEU A CA 1
ATOM 1326 C C . LEU A 1 187 ? 55.265 -0.712 43.951 1.00 10.60 167 LEU A C 1
ATOM 1327 O O . LEU A 1 187 ? 56.480 -0.876 44.023 1.00 10.39 167 LEU A O 1
ATOM 1332 N N . GLU A 1 188 ? 54.403 -1.727 43.997 1.00 10.91 168 GLU A N 1
ATOM 1333 C CA . GLU A 1 188 ? 54.869 -3.094 44.263 1.00 11.93 168 GLU A CA 1
ATOM 1334 C C . GLU A 1 188 ? 55.855 -3.533 43.173 1.00 10.70 168 GLU A C 1
ATOM 1335 O O . GLU A 1 188 ? 55.593 -3.350 41.967 1.00 11.37 168 GLU A O 1
ATOM 1341 N N . GLY A 1 189 ? 56.956 -4.156 43.567 1.00 9.83 169 GLY A N 1
ATOM 1342 C CA . GLY A 1 189 ? 57.898 -4.687 42.621 1.00 9.24 169 GLY A CA 1
ATOM 1343 C C . GLY A 1 189 ? 58.905 -3.663 42.109 1.00 9.06 169 GLY A C 1
ATOM 1344 O O . GLY A 1 189 ? 59.821 -4.002 41.361 1.00 9.73 169 GLY A O 1
ATOM 1345 N N . THR A 1 190 ? 58.729 -2.399 42.499 1.00 8.76 170 THR A N 1
ATOM 1346 C CA . THR A 1 190 ? 59.683 -1.353 42.097 1.00 9.29 170 THR A CA 1
ATOM 1347 C C . THR A 1 190 ? 60.730 -1.129 43.177 1.00 9.50 170 THR A C 1
ATOM 1348 O O . THR A 1 190 ? 60.615 -1.642 44.285 1.00 9.90 170 THR A O 1
ATOM 1352 N N . ILE A 1 191 ? 61.741 -0.337 42.849 1.00 8.80 171 ILE A N 1
ATOM 1353 C CA . ILE A 1 191 ? 62.823 0.013 43.786 1.00 9.73 171 ILE A CA 1
ATOM 1354 C C . ILE A 1 191 ? 62.257 0.756 45.020 1.00 10.09 171 ILE A C 1
ATOM 1355 O O . ILE A 1 191 ? 62.955 0.880 46.044 1.00 10.29 171 ILE A O 1
ATOM 1360 N N . LEU A 1 192 ? 61.022 1.245 44.928 1.00 9.35 172 LEU A N 1
ATOM 1361 C CA . LEU A 1 192 ? 60.392 1.965 46.045 1.00 10.37 172 LEU A CA 1
ATOM 1362 C C . LEU A 1 192 ? 59.551 1.102 46.969 1.00 11.22 172 LEU A C 1
ATOM 1363 O O . LEU A 1 192 ? 59.169 1.576 48.049 1.00 12.18 172 LEU A O 1
ATOM 1368 N N . GLU A 1 193 ? 59.274 -0.148 46.578 1.00 10.09 173 GLU A N 1
ATOM 1369 C CA . GLU A 1 193 ? 58.439 -1.031 47.420 1.00 10.57 173 GLU A CA 1
ATOM 1370 C C . GLU A 1 193 ? 59.015 -1.111 48.849 1.00 11.68 173 GLU A C 1
ATOM 1371 O O . GLU A 1 193 ? 60.203 -1.328 49.024 1.00 11.33 173 GLU A O 1
ATOM 1377 N N . GLY A 1 194 ? 58.158 -0.930 49.852 1.00 12.11 174 GLY A N 1
ATOM 1378 C CA . GLY A 1 194 ? 58.533 -1.262 51.236 1.00 14.25 174 GLY A CA 1
ATOM 1379 C C . GLY A 1 194 ? 59.291 -0.154 51.919 1.00 16.26 174 GLY A C 1
ATOM 1380 O O . GLY A 1 194 ? 59.592 -0.254 53.120 1.00 17.38 174 GLY A O 1
ATOM 1381 N N . GLY A 1 195 ? 59.612 0.899 51.168 1.00 17.53 175 GLY A N 1
ATOM 1382 C CA . GLY A 1 195 ? 60.465 1.986 51.655 1.00 19.97 175 GLY A CA 1
ATOM 1383 C C . GLY A 1 195 ? 59.713 3.064 52.400 1.00 22.15 175 GLY A C 1
ATOM 1384 O O . GLY A 1 195 ? 58.553 2.880 52.739 1.00 23.74 175 GLY A O 1
#

Solvent-accessible surface area: 7660 Å² total; per-residue (Å²): 59,36,104,92,64,96,1,8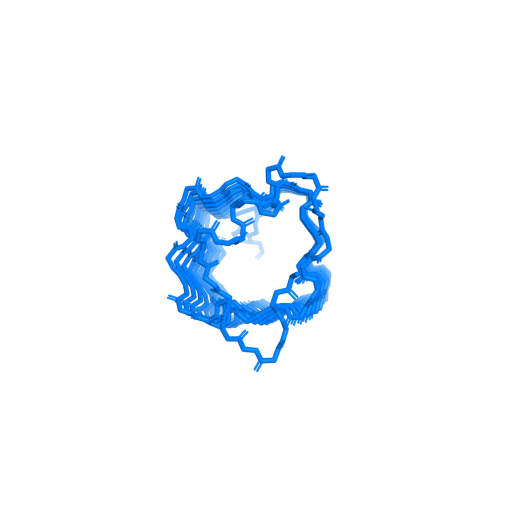7,28,90,87,0,97,102,33,35,89,92,48,62,85,63,0,25,99,0,17,0,118,42,7,88,0,68,105,5,79,2,35,34,0,65,1,84,24,0,72,2,20,113,0,34,1,57,123,1,47,0,18,145,1,41,0,15,30,0,39,0,54,26,0,19,1,99,24,0,45,0,14,82,2,46,2,16,80,1,61,1,33,94,1,55,0,56,35,0,57,0,31,86,0,48,2,45,92,0,59,0,72,38,1,37,1,60,117,0,65,3,16,103,2,46,2,96,83,1,39,3,2,88,1,41,1,51,39,1,43,0,36,20,1,33,0,3,100,1,42,0,56,98,1,40,0,44,99,3,28,4,75,210,21,50,30,99,56,21,60,50,119,98,18,66,41,95,31,11,113,67,97,84,109

Nearest PDB structures (foldseek):
  2j8k-assembly1_A  TM=1.006E+00  e=4.378E-30  Nostoc punctiforme
  4yei-assembly3_C  TM=7.830E-01  e=1.987E-15  synthetic construct
  4yc5-assembly1_A  TM=7.832E-01  e=3.965E-15  synthetic construct
  4ycq-assembly1_A-2  TM=8.540E-01  e=2.761E-13  synthetic construct
  5dzb-assembly3_E  TM=7.153E-01  e=3.652E-14  synthetic construct

Secondary structure (DSSP, 8-state):
---SSBPPHHHHHHHHHTT--B-TT-B-TT-B-TT-B-TT-B-TT-B-TT-B-TT-B-TT-B-TT-B-TT-B-TT-B-TT-B-TT-B-TT-B-TT-B-TT-B-TT-B-TT-B-TT-B-TT-B-TT-B-TT-B-TT-B-TT-B-TT-B-TT-B-TT-B-TT-B-TT-B-TT-B-TTSTTTT-

Radius of gyration: 15.97 Å; Cα contacts (8 Å, |Δi|>4): 666; chains: 1; bounding box: 27×27×54 Å

Sequence (181 aa):
VPRGSHMDVEKLRQLYAAGERDFSIVVDLRGAVLENINLSGAILHGAMLDEANLQQANLSRADLSGATLNGADLRGANLSKADLSSDAILDNAIILEEGAILDEAVVLNNQQANNLKAANLEQAILSHANIREADLSEANLEAADLSGADLAIIADLHQANLHQAALERANLTGANLEDANLEGTILEGG

B-factor: mean 13.64, std 7.57, range [6.15, 45.49]